Protein AF-A0A523PSY7-F1 (afdb_monomer_lite)

Secondary structure (DSSP, 8-state):
-GGGT-----HHHHHHHHHH--SS-S---SB-SSSSSBPHHHHHHHHHHHHHHHHTSTT----S--BTTTBEEEEEEEEEE---TTTTS--SPP--SEEEEEEEEEE-TTSSBP--B-TT-SEEEEE-HHHHTTGGGT-SHHHHHHHHHS--BEEEE-TT-TTHHHHHHHHHSTTTTTT-SEEEE---GGGGGSGGGGS----S--

Sequence (206 aa):
LLEADVEVIDLLPIFLAARYDDSGTTDRRLYHEYDDHWTPRAAVLAAGAIARRLREMPWFEAGPHRAGVDFEVRREQGVWDLHLEHKHLVRLPEPSGPVPVWFERVVNAQGERAHEKDITSPILLLGDSYSRYYAPESSDLVSLLYARTGWRLDGIVLSGNASKGVWEAVARRRDGLAGKRVVVWVLTAKAFANPDLRVAVPLFSD

Structure (mmCIF, N/CA/C/O backbone):
data_AF-A0A523PSY7-F1
#
_entry.id   AF-A0A523PSY7-F1
#
loop_
_atom_site.group_PDB
_atom_site.id
_atom_site.type_symbol
_atom_site.label_atom_id
_atom_site.label_alt_id
_atom_site.label_comp_id
_atom_site.label_asym_id
_atom_site.label_entity_id
_atom_site.label_seq_id
_atom_site.pdbx_PDB_ins_code
_atom_site.Cartn_x
_atom_site.Cartn_y
_atom_site.Cartn_z
_atom_site.occupancy
_atom_site.B_iso_or_equiv
_atom_site.auth_seq_id
_atom_site.auth_comp_id
_atom_site.auth_asym_id
_atom_site.auth_atom_id
_atom_site.pdbx_PDB_model_num
ATOM 1 N N . LEU A 1 1 ? -7.349 -19.356 -2.083 1.00 81.88 1 LEU A N 1
ATOM 2 C CA . LEU A 1 1 ? -7.679 -18.098 -1.372 1.00 81.88 1 LEU A CA 1
ATOM 3 C C . LEU A 1 1 ? -9.172 -17.829 -1.428 1.00 81.88 1 LEU A C 1
ATOM 5 O O . LEU A 1 1 ? -9.776 -17.857 -0.373 1.00 81.88 1 LEU A O 1
ATOM 9 N N . LEU A 1 2 ? -9.773 -17.692 -2.616 1.00 87.50 2 LEU A N 1
ATOM 10 C CA . LEU A 1 2 ? -11.227 -17.493 -2.743 1.00 87.50 2 LEU A CA 1
ATOM 11 C C . LEU A 1 2 ? -12.054 -18.606 -2.072 1.00 87.50 2 LEU A C 1
ATOM 13 O O . LEU A 1 2 ? -12.986 -18.316 -1.340 1.00 87.50 2 LEU A O 1
ATOM 17 N N . GLU A 1 3 ? -11.660 -19.874 -2.239 1.00 90.50 3 GLU A N 1
ATOM 18 C CA . GLU A 1 3 ? -12.293 -21.017 -1.546 1.00 90.50 3 GLU A CA 1
ATOM 19 C C . GLU A 1 3 ? -12.158 -20.969 -0.013 1.00 90.50 3 GLU A C 1
ATOM 21 O O . GLU A 1 3 ? -12.903 -21.638 0.691 1.00 90.50 3 GLU A O 1
ATOM 26 N N . ALA A 1 4 ? -11.206 -20.186 0.500 1.00 86.69 4 ALA A N 1
ATOM 27 C CA . ALA A 1 4 ? -10.977 -19.964 1.925 1.00 86.69 4 ALA A CA 1
ATOM 28 C C . ALA A 1 4 ? -11.586 -18.633 2.407 1.00 86.69 4 ALA A C 1
ATOM 30 O O . ALA A 1 4 ? -11.166 -18.121 3.440 1.00 86.69 4 ALA A O 1
ATOM 31 N N . ASP A 1 5 ? -12.511 -18.055 1.630 1.00 91.31 5 ASP A N 1
ATOM 32 C CA . ASP A 1 5 ? -13.176 -16.773 1.904 1.00 91.31 5 ASP A CA 1
ATOM 33 C C . ASP A 1 5 ? -12.204 -15.588 2.068 1.00 91.31 5 ASP A C 1
ATOM 35 O O . ASP A 1 5 ? -12.479 -14.585 2.722 1.00 91.31 5 ASP A O 1
ATOM 39 N N . VAL A 1 6 ? -11.023 -15.698 1.450 1.00 92.44 6 VAL A N 1
ATOM 40 C CA . VAL A 1 6 ? -10.068 -14.595 1.358 1.00 92.44 6 VAL A CA 1
ATOM 41 C C . VAL A 1 6 ? -10.334 -13.844 0.071 1.00 92.44 6 VAL A C 1
ATOM 43 O O . VAL A 1 6 ? -10.154 -14.377 -1.028 1.00 92.44 6 VAL A O 1
ATOM 46 N N . GLU A 1 7 ? -10.715 -12.584 0.217 1.00 95.38 7 GLU A N 1
ATOM 47 C CA . GLU A 1 7 ? -10.869 -11.681 -0.907 1.00 95.38 7 GLU A CA 1
ATOM 48 C C . GLU A 1 7 ? -9.519 -11.382 -1.579 1.00 95.38 7 GLU A C 1
ATOM 50 O O . GLU A 1 7 ? -8.506 -11.173 -0.909 1.00 95.38 7 GLU A O 1
ATOM 55 N N . VAL A 1 8 ? -9.499 -11.348 -2.915 1.00 95.88 8 VAL A N 1
ATOM 56 C CA . VAL A 1 8 ? -8.276 -11.144 -3.700 1.00 95.88 8 VAL A CA 1
ATOM 57 C C . VAL A 1 8 ? -8.442 -9.967 -4.654 1.00 95.88 8 VAL A C 1
ATOM 59 O O . VAL A 1 8 ? -9.310 -9.974 -5.524 1.00 95.88 8 VAL A O 1
ATOM 62 N N . ILE A 1 9 ? -7.544 -8.989 -4.535 1.00 97.25 9 ILE A N 1
ATOM 63 C CA . ILE A 1 9 ? -7.358 -7.938 -5.537 1.00 97.25 9 ILE A CA 1
ATOM 64 C C . ILE A 1 9 ? -6.295 -8.422 -6.524 1.00 97.25 9 ILE A C 1
ATOM 66 O O . ILE A 1 9 ? -5.103 -8.409 -6.216 1.00 97.25 9 ILE A O 1
ATOM 70 N N . ASP A 1 10 ? -6.722 -8.848 -7.712 1.00 95.75 10 ASP A N 1
ATOM 71 C CA . ASP A 1 10 ? -5.797 -9.220 -8.782 1.00 95.75 10 ASP A CA 1
ATOM 72 C C . ASP A 1 10 ? -5.257 -7.966 -9.490 1.00 95.75 10 ASP A C 1
ATOM 74 O O . ASP A 1 10 ? -5.979 -7.247 -10.188 1.00 95.75 10 ASP A O 1
ATOM 78 N N . LEU A 1 11 ? -3.965 -7.693 -9.294 1.00 96.81 11 LEU A N 1
ATOM 79 C CA . LEU A 1 11 ? -3.277 -6.558 -9.908 1.00 96.81 11 LEU A CA 1
ATOM 80 C C . LEU A 1 11 ? -2.870 -6.819 -11.364 1.00 96.81 11 LEU A C 1
ATOM 82 O O . LEU A 1 11 ? -2.617 -5.856 -12.089 1.00 96.81 11 LEU A O 1
ATOM 86 N N . LEU A 1 12 ? -2.828 -8.075 -11.824 1.00 95.00 12 LEU A N 1
ATOM 87 C CA . LEU A 1 12 ? -2.413 -8.410 -13.187 1.00 95.00 12 LEU A CA 1
ATOM 88 C C . LEU A 1 12 ? -3.258 -7.709 -14.267 1.00 95.00 12 LEU A C 1
ATOM 90 O O . LEU A 1 12 ? -2.663 -7.033 -15.110 1.00 95.00 12 LEU A O 1
ATOM 94 N N . PRO A 1 13 ? -4.604 -7.793 -14.278 1.00 95.81 13 PRO A N 1
ATOM 95 C CA . PRO A 1 13 ? -5.403 -7.118 -15.300 1.00 95.81 13 PRO A CA 1
ATOM 96 C C . PRO A 1 13 ? -5.245 -5.592 -15.252 1.00 95.81 13 PRO A C 1
ATOM 98 O O . PRO A 1 13 ? -5.203 -4.945 -16.297 1.00 95.81 13 PRO A O 1
ATOM 101 N N . ILE A 1 14 ? -5.087 -5.018 -14.055 1.00 95.69 14 ILE A N 1
ATOM 102 C CA . ILE A 1 14 ? -4.872 -3.576 -13.859 1.00 95.69 14 ILE A CA 1
ATOM 103 C C . ILE A 1 14 ? -3.531 -3.155 -14.470 1.00 95.69 14 ILE A C 1
ATOM 105 O O . ILE A 1 14 ? -3.454 -2.163 -15.194 1.00 95.69 14 ILE A O 1
ATOM 109 N N . PHE A 1 15 ? -2.475 -3.927 -14.218 1.00 94.81 15 PHE A N 1
ATOM 110 C CA . PHE A 1 15 ? -1.144 -3.654 -14.747 1.00 94.81 15 PHE A CA 1
ATOM 111 C C . PHE A 1 15 ? -1.072 -3.881 -16.259 1.00 94.81 15 PHE A C 1
ATOM 113 O O . PHE A 1 15 ? -0.449 -3.092 -16.965 1.00 94.81 15 PHE A O 1
ATOM 120 N N . LEU A 1 16 ? -1.746 -4.903 -16.792 1.00 93.38 16 LEU A N 1
ATOM 121 C CA . LEU A 1 16 ? -1.834 -5.108 -18.238 1.00 93.38 16 LEU A CA 1
ATOM 122 C C . LEU A 1 16 ? -2.532 -3.930 -18.920 1.00 93.38 16 LEU A C 1
ATOM 124 O O . LEU A 1 16 ? -1.976 -3.381 -19.867 1.00 93.38 16 LEU A O 1
ATOM 128 N N . ALA A 1 17 ? -3.681 -3.486 -18.406 1.00 92.81 17 ALA A N 1
ATOM 129 C CA . ALA A 1 17 ? -4.375 -2.316 -18.940 1.00 92.81 17 ALA A CA 1
ATOM 130 C C . ALA A 1 17 ? -3.477 -1.066 -18.914 1.00 92.81 17 ALA A C 1
ATOM 132 O O . ALA A 1 17 ? -3.309 -0.400 -19.932 1.00 92.81 17 ALA A O 1
ATOM 133 N N . ALA A 1 18 ? -2.809 -0.801 -17.787 1.00 91.50 18 ALA A N 1
ATOM 134 C CA . ALA A 1 18 ? -1.920 0.349 -17.647 1.00 91.50 18 ALA A CA 1
ATOM 135 C C . ALA A 1 18 ? -0.648 0.264 -18.513 1.00 91.50 18 ALA A C 1
ATOM 137 O O . ALA A 1 18 ? -0.051 1.292 -18.838 1.00 91.50 18 ALA A O 1
ATOM 138 N N . ARG A 1 19 ? -0.189 -0.931 -18.897 1.00 87.31 19 ARG A N 1
ATOM 139 C CA . ARG A 1 19 ? 0.962 -1.095 -19.801 1.00 87.31 19 ARG A CA 1
ATOM 140 C C . ARG A 1 19 ? 0.645 -0.609 -21.220 1.00 87.31 19 ARG A C 1
ATOM 142 O O . ARG A 1 19 ? 1.514 -0.027 -21.875 1.00 87.31 19 ARG A O 1
ATOM 149 N N . TYR A 1 20 ? -0.584 -0.840 -21.674 1.00 84.12 20 TYR A N 1
ATOM 150 C CA . TYR A 1 20 ? -1.057 -0.468 -23.011 1.00 84.12 20 TYR A CA 1
ATOM 151 C C . TYR A 1 20 ? -1.714 0.914 -23.072 1.00 84.12 20 TYR A C 1
ATOM 153 O O . TYR A 1 20 ? -2.090 1.354 -24.152 1.00 84.12 20 TYR A O 1
ATOM 161 N N . ASP A 1 21 ? -1.829 1.602 -21.938 1.00 80.00 21 ASP A N 1
ATOM 162 C CA . ASP A 1 21 ? -2.328 2.969 -21.895 1.00 80.00 21 ASP A CA 1
ATOM 163 C C . ASP A 1 21 ? -1.274 3.964 -22.416 1.00 80.00 21 ASP A C 1
ATOM 165 O O . ASP A 1 21 ? -0.225 4.179 -21.799 1.00 80.00 21 ASP A O 1
ATOM 169 N N . ASP A 1 22 ? -1.569 4.552 -23.576 1.00 65.50 22 ASP A N 1
ATOM 170 C CA . ASP A 1 22 ? -0.738 5.529 -24.284 1.00 65.50 22 ASP A CA 1
ATOM 171 C C . ASP A 1 22 ? -1.072 6.984 -23.899 1.00 65.50 22 ASP A C 1
ATOM 173 O O . ASP A 1 22 ? -0.545 7.912 -24.517 1.00 65.50 22 ASP A O 1
ATOM 177 N N . SER A 1 23 ? -1.928 7.229 -22.894 1.00 60.16 23 SER A N 1
ATOM 178 C CA . SER A 1 23 ? -2.451 8.566 -22.567 1.00 60.16 23 SER A CA 1
ATOM 179 C C . SER A 1 23 ? -1.437 9.511 -21.886 1.00 60.16 23 SER A C 1
ATOM 181 O O . SER A 1 23 ? -1.648 10.008 -20.779 1.00 60.16 23 SER A O 1
ATOM 183 N N . GLY A 1 24 ? -0.310 9.794 -22.541 1.00 56.34 24 GLY A N 1
ATOM 184 C CA . GLY A 1 24 ? 0.590 10.899 -22.187 1.00 56.34 24 GLY A CA 1
ATOM 185 C C . GLY A 1 24 ? 1.501 10.661 -20.980 1.00 56.34 24 GLY A C 1
ATOM 186 O O . GLY A 1 24 ? 2.116 11.606 -20.486 1.00 56.34 24 GLY A O 1
ATOM 187 N N . THR A 1 25 ? 1.628 9.420 -20.498 1.00 62.12 25 THR A N 1
ATOM 188 C CA . THR A 1 25 ? 2.587 9.095 -19.431 1.00 62.12 25 THR A CA 1
ATOM 189 C C . THR A 1 25 ? 3.964 8.821 -20.038 1.00 62.12 25 THR A C 1
ATOM 191 O O . THR A 1 25 ? 4.116 7.888 -20.824 1.00 62.12 25 THR A O 1
ATOM 194 N N . THR A 1 26 ? 4.980 9.606 -19.669 1.00 65.31 26 THR A N 1
ATOM 195 C CA . THR A 1 26 ? 6.356 9.422 -20.171 1.00 65.31 26 THR A CA 1
ATOM 196 C C . THR A 1 26 ? 7.026 8.157 -19.630 1.00 65.31 26 THR A C 1
ATOM 198 O O . THR A 1 26 ? 7.848 7.567 -20.326 1.00 65.31 26 THR A O 1
ATOM 201 N N . ASP A 1 27 ? 6.645 7.692 -18.433 1.00 73.31 27 ASP A N 1
ATOM 202 C CA . ASP A 1 27 ? 7.084 6.402 -17.890 1.00 73.31 27 ASP A CA 1
ATOM 203 C C . ASP A 1 27 ? 5.979 5.345 -17.996 1.00 73.31 27 ASP A C 1
ATOM 205 O O . ASP A 1 27 ? 5.010 5.335 -17.235 1.00 73.31 27 ASP A O 1
ATOM 209 N N . ARG A 1 28 ? 6.135 4.436 -18.960 1.00 82.00 28 ARG A N 1
ATOM 210 C CA . ARG A 1 28 ? 5.210 3.317 -19.187 1.00 82.00 28 ARG A CA 1
ATOM 211 C C . ARG A 1 28 ? 5.550 2.083 -18.355 1.00 82.00 28 ARG A C 1
ATOM 213 O O . ARG A 1 28 ? 4.756 1.141 -18.312 1.00 82.00 28 ARG A O 1
ATOM 220 N N . ARG A 1 29 ? 6.718 2.053 -17.711 1.00 88.56 29 ARG A N 1
ATOM 221 C CA . ARG A 1 29 ? 7.214 0.867 -17.012 1.00 88.56 29 ARG A CA 1
ATOM 222 C C . ARG A 1 29 ? 6.421 0.663 -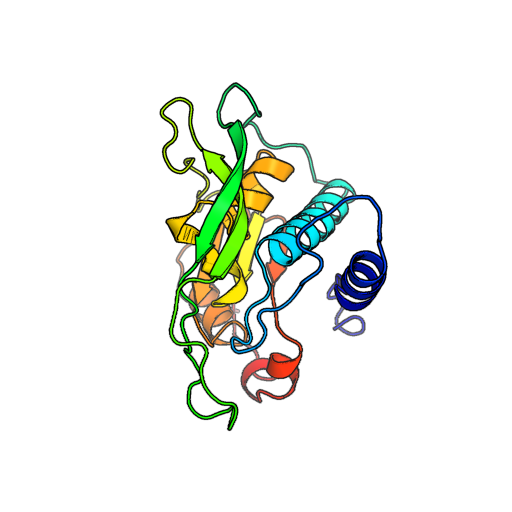15.727 1.00 88.56 29 ARG A C 1
ATOM 224 O O . ARG A 1 29 ? 6.146 1.605 -14.987 1.00 88.56 29 ARG A O 1
ATOM 231 N N . LEU A 1 30 ? 6.049 -0.585 -15.475 1.00 93.19 30 LEU A N 1
ATOM 232 C CA . LEU A 1 30 ? 5.401 -1.018 -14.231 1.00 93.19 30 LEU A CA 1
ATOM 233 C C . LEU A 1 30 ? 6.336 -1.855 -13.358 1.00 93.19 30 LEU A C 1
ATOM 235 O O . LEU A 1 30 ? 6.081 -2.024 -12.174 1.00 93.19 30 LEU A O 1
ATOM 239 N N . TYR A 1 31 ? 7.435 -2.323 -13.938 1.00 91.50 31 TYR A N 1
ATOM 240 C CA . TYR A 1 31 ? 8.531 -2.991 -13.257 1.00 91.50 31 TYR A CA 1
ATOM 241 C C . TYR A 1 31 ? 9.839 -2.410 -13.758 1.00 91.50 31 TYR A C 1
ATOM 243 O O . TYR A 1 31 ? 9.918 -1.935 -14.899 1.00 91.50 31 TYR A O 1
ATOM 251 N N . HIS A 1 32 ? 10.839 -2.436 -12.892 1.00 87.69 32 HIS A N 1
ATOM 252 C CA . HIS A 1 32 ? 12.201 -2.126 -13.281 1.00 87.69 32 HIS A CA 1
ATOM 253 C C . HIS A 1 32 ? 12.767 -3.244 -14.163 1.00 87.69 32 HIS A C 1
ATOM 255 O O . HIS A 1 32 ? 12.321 -4.386 -14.120 1.00 87.69 32 HIS A O 1
ATOM 261 N N . GLU A 1 33 ? 13.728 -2.909 -15.020 1.00 80.88 33 GLU A N 1
ATOM 262 C CA . GLU A 1 33 ? 14.271 -3.865 -15.998 1.00 80.88 33 GLU A CA 1
ATOM 263 C C . GLU A 1 33 ? 15.231 -4.884 -15.355 1.00 80.88 33 GLU A C 1
ATOM 265 O O . GLU A 1 33 ? 15.308 -6.025 -15.802 1.00 80.88 33 GLU A O 1
ATOM 270 N N . TYR A 1 34 ? 15.911 -4.496 -14.272 1.00 76.94 34 TYR A N 1
ATOM 271 C CA . TYR A 1 34 ? 16.948 -5.301 -13.604 1.00 76.94 34 TYR A CA 1
ATOM 272 C C . TYR A 1 34 ? 16.688 -5.494 -12.112 1.00 76.94 34 TYR A C 1
ATOM 274 O O . TYR A 1 34 ? 17.507 -6.064 -11.402 1.00 76.94 34 TYR A O 1
ATOM 282 N N . ASP A 1 35 ? 15.541 -5.032 -11.639 1.00 81.62 35 ASP A N 1
ATOM 283 C CA . ASP A 1 35 ? 15.104 -5.135 -10.258 1.00 81.62 35 ASP A CA 1
ATOM 284 C C . ASP A 1 35 ? 13.706 -5.761 -10.283 1.00 81.62 35 ASP A C 1
ATOM 286 O O . ASP A 1 35 ? 12.907 -5.463 -11.174 1.00 81.62 35 ASP A O 1
ATOM 290 N N . ASP A 1 36 ? 13.433 -6.700 -9.379 1.00 84.56 36 ASP A N 1
ATOM 291 C CA . ASP A 1 36 ? 12.156 -7.404 -9.380 1.00 84.56 36 ASP A CA 1
ATOM 292 C C . ASP A 1 36 ? 11.012 -6.557 -8.808 1.00 84.56 36 ASP A C 1
ATOM 294 O O . ASP A 1 36 ? 9.843 -6.862 -9.057 1.00 84.56 36 ASP A O 1
ATOM 298 N N . HIS A 1 37 ? 11.332 -5.456 -8.126 1.00 90.50 37 HIS A N 1
ATOM 299 C CA . HIS A 1 37 ? 10.358 -4.493 -7.654 1.00 90.50 37 HIS A CA 1
ATOM 300 C C . HIS A 1 37 ? 9.640 -3.792 -8.808 1.00 90.50 37 HIS A C 1
ATOM 302 O O . HIS A 1 37 ? 10.158 -3.521 -9.899 1.00 90.50 37 HIS A O 1
ATOM 308 N N . TRP A 1 38 ? 8.387 -3.462 -8.527 1.00 93.38 38 TRP A N 1
ATOM 309 C CA . TRP A 1 38 ? 7.585 -2.612 -9.387 1.00 93.38 38 TRP A CA 1
ATOM 310 C C . TRP A 1 38 ? 8.149 -1.184 -9.453 1.00 93.38 38 TRP A C 1
ATOM 312 O O . TRP A 1 38 ? 8.957 -0.815 -8.611 1.00 93.38 38 TRP A O 1
ATOM 322 N N . THR A 1 39 ? 7.723 -0.367 -10.419 1.00 94.12 39 THR A N 1
ATOM 323 C CA . THR A 1 39 ? 8.034 1.080 -10.448 1.00 94.12 39 THR A CA 1
ATOM 324 C C . THR A 1 39 ? 7.131 1.861 -9.478 1.00 94.12 39 THR A C 1
ATOM 326 O O . THR A 1 39 ? 6.091 1.332 -9.061 1.00 94.12 39 THR A O 1
ATOM 329 N N . PRO A 1 40 ? 7.403 3.149 -9.161 1.00 95.12 40 PRO A N 1
ATOM 330 C CA . PRO A 1 40 ? 6.478 3.928 -8.330 1.00 95.12 40 PRO A CA 1
ATOM 331 C C . PRO A 1 40 ? 5.092 4.064 -8.979 1.00 95.12 40 PRO A C 1
ATOM 333 O O . PRO A 1 40 ? 4.073 4.045 -8.294 1.00 95.12 40 PRO A O 1
ATOM 336 N N . ARG A 1 41 ? 5.027 4.098 -10.320 1.00 94.31 41 ARG A N 1
ATOM 337 C CA . ARG A 1 41 ? 3.765 4.077 -11.077 1.00 94.31 41 ARG A CA 1
ATOM 338 C C . ARG A 1 41 ? 2.919 2.846 -10.747 1.00 94.31 41 ARG A C 1
ATOM 340 O O . ARG A 1 41 ? 1.708 2.955 -10.576 1.00 94.31 41 ARG A O 1
ATOM 347 N N . ALA A 1 42 ? 3.532 1.672 -10.664 1.00 95.81 42 ALA A N 1
ATOM 348 C CA . ALA A 1 42 ? 2.817 0.451 -10.313 1.00 95.81 42 ALA A CA 1
ATOM 349 C C . ALA A 1 42 ? 2.401 0.420 -8.835 1.00 95.81 42 ALA A C 1
ATOM 351 O O . ALA A 1 42 ? 1.284 -0.009 -8.545 1.00 95.81 42 ALA A O 1
ATOM 352 N N . ALA A 1 43 ? 3.216 0.960 -7.922 1.00 97.25 43 ALA A N 1
ATOM 353 C CA . ALA A 1 43 ? 2.815 1.159 -6.526 1.00 97.25 43 ALA A CA 1
ATOM 354 C C . ALA A 1 43 ? 1.580 2.077 -6.412 1.00 97.25 43 ALA A C 1
ATOM 356 O O . ALA A 1 43 ? 0.636 1.770 -5.683 1.00 97.25 43 ALA A O 1
ATOM 357 N N . VAL A 1 44 ? 1.534 3.159 -7.199 1.00 97.25 44 VAL A N 1
ATOM 358 C CA . VAL A 1 44 ? 0.382 4.071 -7.316 1.00 97.25 44 VAL A CA 1
ATOM 359 C C . VAL A 1 44 ? -0.880 3.338 -7.773 1.00 97.25 44 VAL A C 1
ATOM 361 O O . VAL A 1 44 ? -1.935 3.494 -7.151 1.00 97.25 44 VAL A O 1
ATOM 364 N N . LEU A 1 45 ? -0.776 2.505 -8.813 1.00 97.25 45 LEU A N 1
ATOM 365 C CA . LEU A 1 45 ? -1.893 1.697 -9.317 1.00 97.25 45 LEU A CA 1
ATOM 366 C C . LEU A 1 45 ? -2.373 0.675 -8.279 1.00 97.25 45 LEU A C 1
ATOM 368 O O . LEU A 1 45 ? -3.578 0.548 -8.060 1.00 97.25 45 LEU A O 1
ATOM 372 N N . ALA A 1 46 ? -1.447 -0.013 -7.609 1.00 98.31 46 ALA A N 1
ATOM 373 C CA . ALA A 1 46 ? -1.760 -0.974 -6.556 1.00 98.31 46 ALA A CA 1
ATOM 374 C C . ALA A 1 46 ? -2.474 -0.302 -5.373 1.00 98.31 46 ALA A C 1
ATOM 376 O O . ALA A 1 46 ? -3.548 -0.747 -4.964 1.00 98.31 46 ALA A O 1
ATOM 377 N N . ALA A 1 47 ? -1.949 0.824 -4.879 1.00 98.50 47 ALA A N 1
ATOM 378 C CA . ALA A 1 47 ? -2.590 1.610 -3.827 1.00 98.50 47 ALA A CA 1
ATOM 379 C C . ALA A 1 47 ? -3.977 2.119 -4.252 1.00 98.50 47 ALA A C 1
ATOM 381 O O . ALA A 1 47 ? -4.907 2.128 -3.448 1.00 98.50 47 ALA A O 1
ATOM 382 N N . GLY A 1 48 ? -4.139 2.517 -5.518 1.00 98.50 48 GLY A N 1
ATOM 383 C CA . GLY A 1 48 ? -5.430 2.900 -6.091 1.00 98.50 48 GLY A CA 1
ATOM 384 C C . GLY A 1 48 ? -6.446 1.758 -6.077 1.00 98.50 48 GLY A C 1
ATOM 385 O O . GLY A 1 48 ? -7.588 1.955 -5.659 1.00 98.50 48 GLY A O 1
ATOM 386 N N . ALA A 1 49 ? -6.024 0.558 -6.479 1.00 98.69 49 ALA A N 1
ATOM 387 C CA . ALA A 1 49 ? -6.862 -0.637 -6.484 1.00 98.69 49 ALA A CA 1
ATOM 388 C C . ALA A 1 49 ? -7.314 -1.025 -5.070 1.00 98.69 49 ALA A C 1
ATOM 390 O O . ALA A 1 49 ? -8.509 -1.224 -4.844 1.00 98.69 49 ALA A O 1
ATOM 391 N N . ILE A 1 50 ? -6.375 -1.052 -4.119 1.00 98.62 50 ILE A N 1
ATOM 392 C CA . ILE A 1 50 ? -6.642 -1.346 -2.708 1.00 98.62 50 ILE A CA 1
ATOM 393 C C . ILE A 1 50 ? -7.593 -0.300 -2.115 1.00 98.62 50 ILE A C 1
ATOM 395 O O . ILE A 1 50 ? -8.624 -0.657 -1.552 1.00 98.62 50 ILE A O 1
ATOM 399 N N . ALA A 1 51 ? -7.302 0.993 -2.280 1.00 98.56 51 ALA A N 1
ATOM 400 C CA . ALA A 1 51 ? -8.131 2.059 -1.721 1.00 98.56 51 ALA A CA 1
ATOM 401 C C . ALA A 1 51 ? -9.550 2.075 -2.303 1.00 98.56 51 ALA A C 1
ATOM 403 O O . ALA A 1 51 ? -10.506 2.320 -1.572 1.00 98.56 51 ALA A O 1
ATOM 404 N N . ARG A 1 52 ? -9.707 1.796 -3.605 1.00 98.50 52 ARG A N 1
ATOM 405 C CA . ARG A 1 52 ? -11.032 1.636 -4.217 1.00 98.50 52 ARG A CA 1
ATOM 406 C C . ARG A 1 52 ? -11.802 0.511 -3.538 1.00 98.50 52 ARG A C 1
ATOM 408 O O . ARG A 1 52 ? -12.938 0.733 -3.138 1.00 98.50 52 ARG A O 1
ATOM 415 N N . ARG A 1 53 ? -11.173 -0.651 -3.352 1.00 98.12 53 ARG A N 1
ATOM 416 C CA . ARG A 1 53 ? -11.862 -1.786 -2.746 1.00 98.12 53 ARG A CA 1
ATOM 417 C C . ARG A 1 53 ? -12.229 -1.542 -1.285 1.00 98.12 53 ARG A C 1
ATOM 419 O O . ARG A 1 53 ? -13.328 -1.902 -0.875 1.00 98.12 53 ARG A O 1
ATOM 426 N N . LEU A 1 54 ? -11.346 -0.888 -0.528 1.00 98.19 54 LEU A N 1
ATOM 427 C CA . LEU A 1 54 ? -11.629 -0.464 0.843 1.00 98.19 54 LEU A CA 1
ATOM 428 C C . LEU A 1 54 ? -12.886 0.415 0.901 1.00 98.19 54 LEU A C 1
ATOM 430 O O . LEU A 1 54 ? -13.764 0.132 1.703 1.00 98.19 54 LEU A O 1
ATOM 434 N N . ARG A 1 55 ? -13.029 1.400 0.003 1.00 98.12 55 ARG A N 1
ATOM 435 C CA . ARG A 1 55 ? -14.217 2.278 -0.068 1.00 98.12 55 ARG A CA 1
ATOM 436 C C . ARG A 1 55 ? -15.526 1.559 -0.387 1.00 98.12 55 ARG A C 1
ATOM 438 O O . ARG A 1 55 ? -16.587 2.093 -0.100 1.00 98.12 55 ARG A O 1
ATOM 445 N N . GLU A 1 56 ? -15.461 0.381 -0.994 1.00 97.75 56 GLU A N 1
ATOM 446 C CA . GLU A 1 56 ? -16.636 -0.443 -1.293 1.00 97.75 56 GLU A CA 1
ATOM 447 C C . GLU A 1 56 ? -17.055 -1.310 -0.091 1.00 97.75 56 GLU A C 1
ATOM 449 O O . GLU A 1 56 ? -18.082 -1.986 -0.143 1.00 97.75 56 GLU A O 1
ATOM 454 N N . MET A 1 57 ? -16.267 -1.342 0.991 1.00 97.38 57 MET A N 1
ATOM 455 C CA . MET A 1 57 ? -16.606 -2.109 2.187 1.00 97.38 57 MET A CA 1
ATOM 456 C C . MET A 1 57 ? -17.656 -1.372 3.034 1.00 97.38 57 MET A C 1
ATOM 458 O O . MET A 1 57 ? -17.491 -0.181 3.287 1.00 97.38 57 MET A O 1
ATOM 462 N N . PRO A 1 58 ? -18.678 -2.063 3.580 1.00 97.50 58 PRO A N 1
ATOM 463 C CA . PRO A 1 58 ? -19.765 -1.415 4.327 1.00 97.50 58 PRO A CA 1
ATOM 464 C C . PRO A 1 58 ? -19.344 -0.630 5.575 1.00 97.50 58 PRO A C 1
ATOM 466 O O . PRO A 1 58 ? -20.092 0.217 6.047 1.00 97.50 58 PRO A O 1
ATOM 469 N N . TRP A 1 59 ? -18.186 -0.950 6.156 1.00 96.62 59 TRP A N 1
ATOM 470 C CA . TRP A 1 59 ? -17.669 -0.277 7.349 1.00 96.62 59 TRP A CA 1
ATOM 471 C C . TRP A 1 59 ? -16.797 0.936 7.017 1.00 96.62 59 TRP A C 1
ATOM 473 O O . TRP A 1 59 ? -16.451 1.689 7.929 1.00 96.62 59 TRP A O 1
ATOM 483 N N . PHE A 1 60 ? -16.349 1.064 5.765 1.00 98.19 60 PHE A N 1
ATOM 484 C CA . PHE A 1 60 ? -15.314 2.020 5.419 1.00 98.19 60 PHE A CA 1
ATOM 485 C C . PHE A 1 60 ? -15.892 3.423 5.322 1.00 98.19 60 PHE A C 1
ATOM 487 O O . PHE A 1 60 ? -16.747 3.711 4.493 1.00 98.19 60 PHE A O 1
ATOM 494 N N . GLU A 1 61 ? -15.305 4.310 6.109 1.00 97.31 61 GLU A N 1
ATOM 495 C CA . GLU A 1 61 ? -15.445 5.750 5.977 1.00 97.31 61 GLU A CA 1
ATOM 496 C C . GLU A 1 61 ? -14.061 6.341 5.729 1.00 97.31 61 GLU A C 1
ATOM 498 O O . GLU A 1 61 ? -13.051 5.792 6.189 1.00 97.31 61 GLU A O 1
ATOM 503 N N . ALA A 1 62 ? -13.995 7.463 5.010 1.00 96.94 62 ALA A N 1
ATOM 504 C CA . ALA A 1 62 ? -12.734 8.175 4.840 1.00 96.94 62 ALA A CA 1
ATOM 505 C C . ALA A 1 62 ? -12.155 8.548 6.214 1.00 96.94 62 ALA A C 1
ATOM 507 O O . ALA A 1 62 ? -12.872 9.008 7.105 1.00 96.94 62 ALA A O 1
ATOM 508 N N . GLY A 1 63 ? -10.854 8.334 6.388 1.00 97.12 63 GLY A N 1
ATOM 509 C CA . GLY A 1 63 ? -10.178 8.646 7.637 1.00 97.12 63 GLY A CA 1
ATOM 510 C C . GLY A 1 63 ? -10.097 10.153 7.891 1.00 97.12 63 GLY A C 1
ATOM 511 O O . GLY A 1 63 ? -10.413 10.966 7.017 1.00 97.12 63 GLY A O 1
ATOM 512 N N . PRO A 1 64 ? -9.674 10.554 9.098 1.00 97.25 64 PRO A N 1
ATOM 513 C CA . PRO A 1 64 ? -9.771 11.945 9.526 1.00 97.25 64 PRO A CA 1
ATOM 514 C C . PRO A 1 64 ? -8.801 12.890 8.801 1.00 97.25 64 PRO A C 1
ATOM 516 O O . PRO A 1 64 ? -9.027 14.097 8.831 1.00 97.25 64 PRO A O 1
ATOM 519 N N . HIS A 1 65 ? -7.756 12.367 8.150 1.00 98.00 65 HIS A N 1
ATOM 520 C CA . HIS A 1 65 ? -6.707 13.178 7.533 1.00 98.00 65 HIS A CA 1
ATOM 5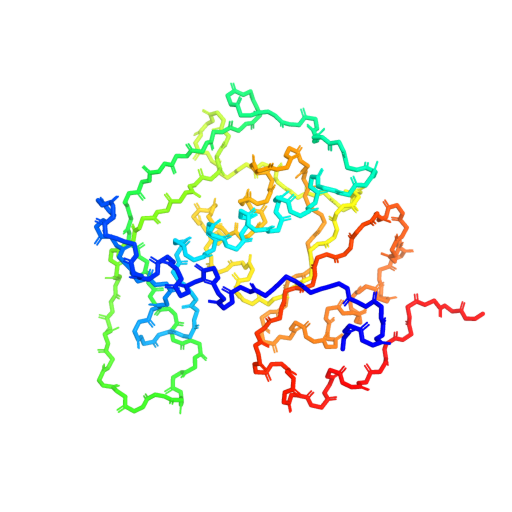21 C C . HIS A 1 65 ? -7.057 13.562 6.095 1.00 98.00 65 HIS A C 1
ATOM 523 O O . HIS A 1 65 ? -7.522 12.732 5.309 1.00 98.00 65 HIS A O 1
ATOM 529 N N . ARG A 1 66 ? -6.801 14.819 5.731 1.00 96.81 66 ARG A N 1
ATOM 530 C CA . ARG A 1 66 ? -7.227 15.412 4.460 1.00 96.81 66 ARG A CA 1
ATOM 531 C C . ARG A 1 66 ? -6.059 16.015 3.690 1.00 96.81 66 ARG A C 1
ATOM 533 O O . ARG A 1 66 ? -5.197 16.689 4.254 1.00 96.81 66 ARG A O 1
ATOM 540 N N . ALA A 1 67 ? -6.091 15.831 2.372 1.00 96.56 67 ALA A N 1
ATOM 541 C CA . ALA A 1 67 ? -5.173 16.504 1.463 1.00 96.56 67 ALA A CA 1
ATOM 542 C C . ALA A 1 67 ? -5.337 18.035 1.560 1.00 96.56 67 ALA A C 1
ATOM 544 O O . ALA A 1 67 ? -6.458 18.535 1.655 1.00 96.56 67 ALA A O 1
ATOM 545 N N . GLY A 1 68 ? -4.224 18.768 1.544 1.00 95.69 68 GLY A N 1
ATOM 546 C CA . GLY A 1 68 ? -4.165 20.221 1.739 1.00 95.69 68 GLY A CA 1
ATOM 547 C C . GLY A 1 68 ? -4.301 20.682 3.196 1.00 95.69 68 GLY A C 1
ATOM 548 O O . GLY A 1 68 ? -4.224 21.880 3.451 1.00 95.69 68 GLY A O 1
ATOM 549 N N . VAL A 1 69 ? -4.504 19.760 4.146 1.00 95.19 69 VAL A N 1
ATOM 550 C CA . VAL A 1 69 ? -4.575 20.057 5.587 1.00 95.19 69 VAL A CA 1
ATOM 551 C C . VAL A 1 69 ? -3.502 19.274 6.334 1.00 95.19 69 VAL A C 1
ATOM 553 O O . VAL A 1 69 ? -2.601 19.862 6.922 1.00 95.19 69 VAL A O 1
ATOM 556 N N . ASP A 1 70 ? -3.576 17.946 6.272 1.00 97.12 70 ASP A N 1
ATOM 557 C CA . ASP A 1 70 ? -2.673 17.044 6.991 1.00 97.12 70 ASP A CA 1
ATOM 558 C C . ASP A 1 70 ? -1.502 16.575 6.121 1.00 97.12 70 ASP A C 1
ATOM 560 O O . ASP A 1 70 ? -0.448 16.196 6.633 1.00 97.12 70 ASP A O 1
ATOM 564 N N . PHE A 1 71 ? -1.697 16.559 4.800 1.00 97.94 71 PHE A N 1
ATOM 565 C CA . PHE A 1 71 ? -0.688 16.151 3.829 1.00 97.94 71 PHE A CA 1
ATOM 566 C C . PHE A 1 71 ? -0.929 16.767 2.448 1.00 97.94 71 PHE A C 1
ATOM 568 O O . PHE A 1 71 ? -2.032 17.198 2.123 1.00 97.94 71 PHE A O 1
ATOM 575 N N . GLU A 1 72 ? 0.086 16.730 1.597 1.00 98.00 72 GLU A N 1
ATOM 576 C CA . GLU A 1 72 ? 0.023 17.006 0.166 1.00 98.00 72 GLU A CA 1
ATOM 577 C C . GLU A 1 72 ? 0.531 15.792 -0.613 1.00 98.00 72 GLU A C 1
ATOM 579 O O . GLU A 1 72 ? 1.406 15.062 -0.145 1.00 98.00 72 GLU A O 1
ATOM 584 N N . VAL A 1 73 ? 0.001 15.589 -1.821 1.00 97.94 73 VAL A N 1
ATOM 585 C CA . VAL A 1 73 ? 0.554 14.626 -2.779 1.00 97.94 73 VAL A CA 1
ATOM 586 C C . VAL A 1 73 ? 1.257 15.407 -3.876 1.00 97.94 73 VAL A C 1
ATOM 588 O O . VAL A 1 73 ? 0.614 16.162 -4.606 1.00 97.94 73 VAL A O 1
ATOM 591 N N . ARG A 1 74 ? 2.570 15.225 -4.003 1.00 96.62 74 ARG A N 1
ATOM 592 C CA . ARG A 1 74 ? 3.392 15.899 -5.012 1.00 96.62 74 ARG A CA 1
ATOM 593 C C . ARG A 1 74 ? 3.859 14.900 -6.054 1.00 96.62 74 ARG A C 1
ATOM 595 O O . ARG A 1 74 ? 4.446 13.873 -5.718 1.00 96.62 74 ARG A O 1
ATOM 602 N N . ARG A 1 75 ? 3.585 15.200 -7.324 1.00 94.69 75 ARG A N 1
ATOM 603 C CA . ARG A 1 75 ? 4.074 14.402 -8.448 1.00 94.69 75 ARG A CA 1
ATOM 604 C C . ARG A 1 75 ? 5.359 15.013 -8.976 1.00 94.69 75 ARG A C 1
ATOM 606 O O . ARG A 1 75 ? 5.329 16.079 -9.583 1.00 94.69 75 ARG A O 1
ATOM 613 N N . GLU A 1 76 ? 6.467 14.322 -8.763 1.00 93.12 76 GLU A N 1
ATOM 614 C CA . GLU A 1 76 ? 7.799 14.861 -9.028 1.00 93.12 76 GLU A CA 1
ATOM 615 C C . GLU A 1 76 ? 8.684 13.818 -9.702 1.00 93.12 76 GLU A C 1
ATOM 617 O O . GLU A 1 76 ? 8.588 12.619 -9.427 1.00 93.12 76 GLU A O 1
ATOM 622 N N . GLN A 1 77 ? 9.555 14.284 -10.593 1.00 92.81 77 GLN A N 1
ATOM 623 C CA . GLN A 1 77 ? 10.595 13.447 -11.165 1.00 92.81 77 GLN A CA 1
ATOM 624 C C . GLN A 1 77 ? 11.755 13.345 -10.173 1.00 92.81 77 GLN A C 1
ATOM 626 O O . GLN A 1 77 ? 12.176 14.342 -9.590 1.00 92.81 77 GLN A O 1
ATOM 631 N N . GLY A 1 78 ? 12.288 12.142 -10.008 1.00 91.19 78 GLY A N 1
ATOM 632 C CA . GLY A 1 78 ? 13.491 11.893 -9.229 1.00 91.19 78 GLY A CA 1
ATOM 633 C C . GLY A 1 78 ? 14.356 10.824 -9.877 1.00 91.19 78 GLY A C 1
ATOM 634 O O . GLY A 1 78 ? 14.070 10.342 -10.977 1.00 91.19 78 GLY A O 1
ATOM 635 N N . VAL A 1 79 ? 15.417 10.458 -9.172 1.00 91.25 79 VAL A N 1
ATOM 636 C CA . VAL A 1 79 ? 16.261 9.318 -9.515 1.00 91.25 79 VAL A CA 1
ATOM 637 C C . VAL A 1 79 ? 16.112 8.261 -8.436 1.00 91.25 79 VAL A C 1
ATOM 639 O O . VAL A 1 79 ? 15.956 8.592 -7.265 1.00 91.25 79 VAL A O 1
ATOM 642 N N . TRP A 1 80 ? 16.125 6.998 -8.837 1.00 90.50 80 TRP A N 1
ATOM 643 C CA . TRP A 1 80 ? 16.047 5.879 -7.915 1.00 90.50 80 TRP A CA 1
ATOM 644 C C . TRP A 1 80 ? 17.211 4.933 -8.145 1.00 90.50 80 TRP A C 1
ATOM 646 O O . TRP A 1 80 ? 17.405 4.451 -9.263 1.00 90.50 80 TRP A O 1
ATOM 656 N N . ASP A 1 81 ? 17.963 4.653 -7.088 1.00 86.19 81 ASP A N 1
ATOM 657 C CA . ASP A 1 81 ? 19.028 3.663 -7.131 1.00 86.19 81 ASP A CA 1
ATOM 658 C C . ASP A 1 81 ? 18.420 2.265 -7.077 1.00 86.19 81 ASP A C 1
ATOM 660 O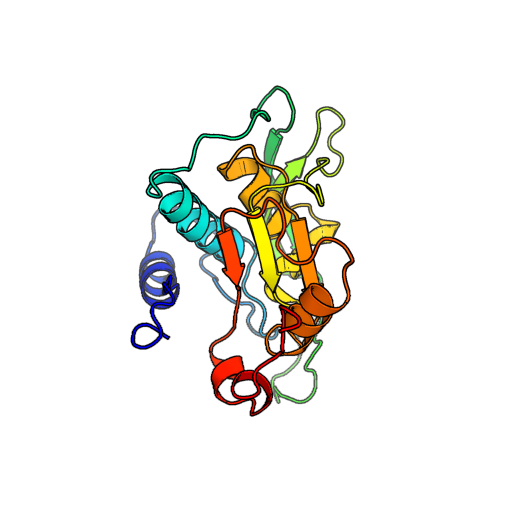 O . ASP A 1 81 ? 17.844 1.854 -6.065 1.00 86.19 81 ASP A O 1
ATOM 664 N N . LEU A 1 82 ? 18.548 1.531 -8.185 1.00 80.38 82 LEU A N 1
ATOM 665 C CA . LEU A 1 82 ? 18.113 0.143 -8.261 1.00 80.38 82 LEU A CA 1
ATOM 666 C C . LEU A 1 82 ? 18.922 -0.691 -7.267 1.00 80.38 82 LEU A C 1
ATOM 668 O O . LEU A 1 82 ? 20.113 -0.950 -7.454 1.00 80.38 82 LEU A O 1
ATOM 672 N N . HIS A 1 83 ? 18.264 -1.108 -6.190 1.00 65.75 83 HIS A N 1
ATOM 673 C CA . HIS A 1 83 ? 18.846 -2.023 -5.227 1.00 65.75 83 HIS A CA 1
ATOM 674 C C . HIS A 1 83 ? 18.653 -3.434 -5.759 1.00 65.75 83 HIS A C 1
ATOM 676 O O . HIS A 1 83 ? 17.610 -4.047 -5.562 1.00 65.75 83 HIS A O 1
ATOM 682 N N . LEU A 1 84 ? 19.685 -3.967 -6.412 1.00 60.09 84 LEU A N 1
ATOM 683 C CA . LEU A 1 84 ? 19.740 -5.377 -6.786 1.00 60.09 84 LEU A CA 1
ATOM 684 C C . LEU A 1 84 ? 19.796 -6.242 -5.509 1.00 60.09 84 LEU A C 1
ATOM 686 O O . LEU A 1 84 ? 20.844 -6.785 -5.169 1.00 60.09 84 LEU A O 1
ATOM 690 N N . GLU A 1 85 ? 18.692 -6.383 -4.769 1.00 54.41 85 GLU A N 1
ATOM 691 C CA . GLU A 1 85 ? 18.601 -7.296 -3.616 1.00 54.41 85 GLU A CA 1
ATOM 692 C C . GLU A 1 85 ? 18.752 -8.763 -4.073 1.00 54.41 85 GLU A C 1
ATOM 694 O O . GLU A 1 85 ? 19.114 -9.643 -3.292 1.00 54.41 85 GLU A O 1
ATOM 699 N N . HIS A 1 86 ? 18.590 -9.024 -5.377 1.00 53.75 86 HIS A N 1
ATOM 700 C CA . HIS A 1 86 ? 18.672 -10.346 -5.992 1.00 53.75 86 HIS A CA 1
ATOM 701 C C . HIS A 1 86 ? 19.705 -10.440 -7.132 1.00 53.75 86 HIS A C 1
ATOM 703 O O . HIS A 1 86 ? 19.411 -10.988 -8.197 1.00 53.75 86 HIS A O 1
ATOM 709 N N . LYS A 1 87 ? 20.951 -9.995 -6.887 1.00 49.50 87 LYS A N 1
ATOM 710 C CA . LYS A 1 87 ? 22.111 -10.094 -7.819 1.00 49.50 87 LYS A CA 1
ATOM 711 C C . LYS A 1 87 ? 22.364 -11.484 -8.423 1.00 49.50 87 LYS A C 1
ATOM 713 O O . LYS A 1 87 ? 23.135 -11.628 -9.364 1.00 49.50 87 LYS A O 1
ATOM 718 N N . HIS A 1 88 ? 21.753 -12.529 -7.874 1.00 48.50 88 HIS A N 1
ATOM 719 C CA . HIS A 1 88 ? 21.972 -13.913 -8.285 1.00 48.50 88 HIS A CA 1
ATOM 720 C C . HIS A 1 88 ? 20.954 -14.437 -9.308 1.00 48.50 88 HIS A C 1
ATOM 722 O O . HIS A 1 88 ? 21.167 -15.516 -9.857 1.00 48.50 88 HIS A O 1
ATOM 728 N N . LEU A 1 89 ? 19.856 -13.715 -9.568 1.00 49.44 89 LEU A N 1
ATOM 729 C CA . LEU A 1 89 ? 18.754 -14.222 -10.398 1.00 49.44 89 LEU A CA 1
ATOM 730 C C . LEU A 1 89 ? 18.810 -13.769 -11.862 1.00 49.44 89 LEU A C 1
ATOM 732 O O . LEU A 1 89 ? 18.118 -14.345 -12.699 1.00 49.44 89 LEU A O 1
ATOM 736 N N . VAL A 1 90 ? 19.642 -12.779 -12.193 1.00 51.00 90 VAL A N 1
ATOM 737 C CA . VAL A 1 90 ? 19.634 -12.142 -13.512 1.00 51.00 90 VAL A CA 1
ATOM 738 C C . VAL A 1 90 ? 21.059 -12.092 -14.074 1.00 51.00 90 VAL A C 1
ATOM 740 O O . VAL A 1 90 ? 21.887 -11.308 -13.631 1.00 51.00 90 VAL A O 1
ATOM 743 N N . ARG A 1 91 ? 21.359 -12.937 -15.073 1.00 51.66 91 ARG A N 1
ATOM 744 C CA . ARG A 1 91 ? 22.602 -12.885 -15.878 1.00 51.66 91 ARG A CA 1
ATOM 745 C C . ARG A 1 91 ? 22.524 -11.803 -16.970 1.00 51.66 91 ARG A C 1
ATOM 747 O O . ARG A 1 91 ? 22.881 -12.062 -18.117 1.00 51.66 91 ARG A O 1
ATOM 754 N N . LEU A 1 92 ? 21.988 -10.630 -16.653 1.00 55.25 92 LEU A N 1
ATOM 755 C CA . LEU A 1 92 ? 21.950 -9.500 -17.584 1.00 55.25 92 LEU A CA 1
ATOM 756 C C . LEU A 1 92 ? 23.074 -8.518 -17.224 1.00 55.25 92 LEU A C 1
ATOM 758 O O . LEU A 1 92 ? 23.446 -8.448 -16.051 1.00 55.25 92 LEU A O 1
ATOM 762 N N . PRO A 1 93 ? 23.652 -7.795 -18.201 1.00 57.69 93 PRO A N 1
ATOM 763 C CA . PRO A 1 93 ? 24.589 -6.719 -17.898 1.00 57.69 93 PRO A CA 1
ATOM 764 C C . PRO A 1 93 ? 23.895 -5.700 -16.986 1.00 57.69 93 PRO A C 1
ATOM 766 O O . PRO A 1 93 ? 22.821 -5.213 -17.322 1.00 57.69 93 PRO A O 1
ATOM 769 N N . GLU A 1 94 ? 24.471 -5.429 -15.813 1.00 57.59 94 GLU A N 1
ATOM 770 C CA . GLU A 1 94 ? 23.873 -4.513 -14.837 1.00 57.59 94 GLU A CA 1
ATOM 771 C C . GLU A 1 94 ? 23.738 -3.101 -15.429 1.00 57.59 94 GLU A C 1
ATOM 773 O O . GLU A 1 94 ? 24.734 -2.559 -15.918 1.00 57.59 94 GLU A O 1
ATOM 778 N N . PRO A 1 95 ? 22.591 -2.413 -15.311 1.00 58.50 95 PRO A N 1
ATOM 779 C CA . PRO A 1 95 ? 22.623 -0.973 -15.195 1.00 58.50 95 PRO A CA 1
ATOM 780 C C . PRO A 1 95 ? 23.086 -0.661 -13.779 1.00 58.50 95 PRO A C 1
ATOM 782 O O . PRO A 1 95 ? 22.331 -0.676 -12.808 1.00 58.50 95 PRO A O 1
ATOM 785 N N . SER A 1 96 ? 24.367 -0.375 -13.650 1.00 57.59 96 SER A N 1
ATOM 786 C CA . SER A 1 96 ? 24.877 0.243 -12.441 1.00 57.59 96 SER A CA 1
ATOM 787 C C . SER A 1 96 ? 24.505 1.728 -12.479 1.00 57.59 96 SER A C 1
ATOM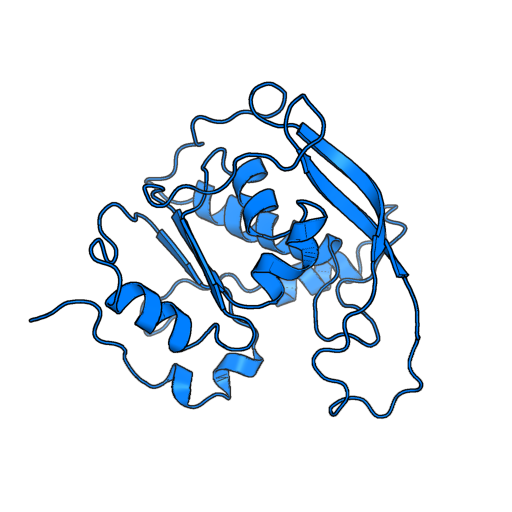 789 O O . SER A 1 96 ? 25.243 2.531 -13.054 1.00 57.59 96 SER A O 1
ATOM 791 N N . GLY A 1 97 ? 23.358 2.114 -11.920 1.00 68.44 97 GLY A N 1
ATOM 792 C CA . GLY A 1 97 ? 23.115 3.529 -11.662 1.00 68.44 97 GLY A CA 1
ATOM 793 C C . GLY A 1 97 ? 21.671 3.945 -11.391 1.00 68.44 97 GLY A C 1
ATOM 794 O O . GLY A 1 97 ? 20.738 3.168 -11.612 1.00 68.44 97 GLY A O 1
ATOM 795 N N . PRO A 1 98 ? 21.495 5.197 -10.941 1.00 83.50 98 PRO A N 1
ATOM 796 C CA . PRO A 1 98 ? 20.186 5.774 -10.696 1.00 83.50 98 PRO A CA 1
ATOM 797 C C . PRO A 1 98 ? 19.341 5.797 -11.975 1.00 83.50 98 PRO A C 1
ATOM 799 O O . PRO A 1 98 ? 19.802 6.242 -13.030 1.00 83.50 98 PRO A O 1
ATOM 802 N N . VAL A 1 99 ? 18.080 5.375 -11.884 1.00 86.19 99 VAL A N 1
ATOM 803 C CA . VAL A 1 99 ? 17.116 5.461 -12.990 1.00 86.19 99 VAL A CA 1
ATOM 804 C C . VAL A 1 99 ? 16.125 6.603 -12.768 1.00 86.19 99 VAL A C 1
ATOM 806 O O . VAL A 1 99 ? 15.648 6.782 -11.646 1.00 86.19 99 VAL A O 1
ATOM 809 N N . PRO A 1 100 ? 15.766 7.381 -13.807 1.00 89.56 100 PRO A N 1
ATOM 810 C CA . PRO A 1 100 ? 14.734 8.395 -13.673 1.00 89.56 100 PRO A CA 1
ATOM 811 C C . PRO A 1 100 ? 13.369 7.730 -13.479 1.00 89.56 100 PRO A C 1
ATOM 813 O O . PRO A 1 100 ? 12.989 6.830 -14.240 1.00 89.56 100 PRO A O 1
ATOM 816 N N . VAL A 1 101 ? 12.631 8.206 -12.481 1.00 91.62 101 VAL A N 1
ATOM 817 C CA . VAL A 1 101 ? 11.272 7.760 -12.154 1.00 91.62 101 VAL A CA 1
ATOM 818 C C . VAL A 1 101 ? 10.402 8.946 -11.744 1.00 91.62 101 VAL A C 1
ATOM 820 O O . VAL A 1 101 ? 10.900 10.008 -11.374 1.00 91.62 101 VAL A O 1
ATOM 823 N N . TRP A 1 102 ? 9.086 8.756 -11.802 1.00 93.06 102 TRP A N 1
ATOM 824 C CA . TRP A 1 102 ? 8.106 9.706 -11.280 1.00 93.06 102 TRP A CA 1
ATOM 825 C C . TRP A 1 102 ? 7.525 9.186 -9.974 1.00 93.06 102 TRP A C 1
ATOM 827 O O . TRP A 1 102 ? 6.935 8.108 -9.966 1.00 93.06 102 TRP A O 1
ATOM 837 N N . PHE A 1 103 ? 7.647 9.961 -8.903 1.00 95.56 103 PHE A N 1
ATOM 838 C CA . PHE A 1 103 ? 7.069 9.648 -7.601 1.00 95.56 103 PHE A CA 1
ATOM 839 C C . PHE A 1 103 ? 5.741 10.381 -7.401 1.00 95.56 103 PHE A C 1
ATOM 841 O O . PHE A 1 103 ? 5.597 11.528 -7.823 1.00 95.56 103 PHE A O 1
ATOM 848 N N . GLU A 1 104 ? 4.796 9.741 -6.711 1.00 96.88 104 GLU A N 1
ATOM 849 C CA . GLU A 1 104 ? 3.718 10.428 -5.987 1.00 96.88 104 GLU A CA 1
ATOM 850 C C . GLU A 1 104 ? 4.122 10.468 -4.511 1.00 96.88 104 GLU A C 1
ATOM 852 O O . GLU A 1 104 ? 3.969 9.476 -3.796 1.00 96.88 104 GLU A O 1
ATOM 857 N N . ARG A 1 105 ? 4.717 11.583 -4.083 1.00 97.69 105 ARG A N 1
ATOM 858 C CA . ARG A 1 105 ? 5.257 11.772 -2.733 1.00 97.69 105 ARG A CA 1
ATOM 859 C C . ARG A 1 105 ? 4.169 12.285 -1.806 1.00 97.69 105 ARG A C 1
ATOM 861 O O . ARG A 1 105 ? 3.524 13.280 -2.132 1.00 97.69 105 ARG A O 1
ATOM 868 N N . VAL A 1 106 ? 3.997 11.652 -0.653 1.00 98.19 106 VAL A N 1
ATOM 869 C CA . VAL A 1 106 ? 3.035 12.080 0.368 1.00 98.19 106 VAL A CA 1
ATOM 870 C C . VAL A 1 106 ? 3.767 12.787 1.500 1.00 98.19 106 VAL A C 1
ATOM 872 O O . VAL A 1 106 ? 4.479 12.164 2.287 1.00 98.19 106 VAL A O 1
ATOM 875 N N . VAL A 1 107 ? 3.606 14.105 1.564 1.00 98.19 107 VAL A N 1
ATOM 876 C CA . VAL A 1 107 ? 4.400 14.978 2.436 1.00 98.19 107 VAL A CA 1
ATOM 877 C C . VAL A 1 107 ? 3.524 15.845 3.337 1.00 98.19 107 VAL A C 1
ATOM 879 O O . VAL A 1 107 ? 2.361 16.077 3.029 1.00 98.19 107 VAL A O 1
ATOM 882 N N . ASN A 1 108 ? 4.058 16.314 4.462 1.00 96.31 108 ASN A N 1
ATOM 883 C CA . ASN A 1 108 ? 3.419 17.307 5.327 1.00 96.31 108 ASN A CA 1
ATOM 884 C C . ASN A 1 108 ? 3.585 18.734 4.755 1.00 96.31 108 ASN A C 1
ATOM 886 O O . ASN A 1 108 ? 4.207 18.940 3.710 1.00 96.31 108 ASN A O 1
ATOM 890 N N . ALA A 1 109 ? 3.062 19.741 5.462 1.00 92.44 109 ALA A N 1
ATOM 891 C CA . ALA A 1 109 ? 3.165 21.148 5.057 1.00 92.44 109 ALA A CA 1
ATOM 892 C C . ALA A 1 109 ? 4.619 21.662 4.956 1.00 92.44 109 ALA A C 1
ATOM 894 O O . ALA A 1 109 ? 4.888 22.629 4.248 1.00 92.44 109 ALA A O 1
ATOM 895 N N . GLN A 1 110 ? 5.562 21.013 5.643 1.00 93.62 110 GLN A N 1
ATOM 896 C CA . GLN A 1 110 ? 6.993 21.317 5.607 1.00 93.62 110 GLN A CA 1
ATOM 897 C C . GLN A 1 110 ? 7.713 20.617 4.439 1.00 93.62 110 GLN A C 1
ATOM 899 O O . GLN A 1 110 ? 8.895 20.864 4.213 1.00 93.62 110 GLN A O 1
ATOM 904 N N . GLY A 1 111 ? 7.016 19.774 3.669 1.00 93.31 111 GLY A N 1
ATOM 905 C CA . GLY A 1 111 ? 7.604 18.980 2.589 1.00 93.31 111 GLY A CA 1
ATOM 906 C C . GLY A 1 111 ? 8.335 17.720 3.064 1.00 93.31 111 GLY A C 1
ATOM 907 O O . GLY A 1 111 ? 9.016 17.082 2.266 1.00 93.31 111 GLY A O 1
ATOM 908 N N . GLU A 1 112 ? 8.196 17.347 4.334 1.00 94.44 112 GLU A N 1
ATOM 909 C CA . GLU A 1 112 ? 8.763 16.126 4.913 1.00 94.44 112 GLU A CA 1
ATOM 910 C C . GLU A 1 112 ? 7.768 14.966 4.800 1.00 94.44 112 GLU A C 1
ATOM 912 O O . GLU A 1 112 ? 6.580 15.185 4.571 1.00 94.44 112 GLU A O 1
ATOM 917 N N . ARG A 1 113 ? 8.213 13.722 5.013 1.00 94.00 113 ARG A N 1
ATOM 918 C CA . ARG A 1 113 ? 7.324 12.548 5.020 1.00 94.00 113 ARG A CA 1
ATOM 919 C C . ARG A 1 113 ? 6.143 12.745 5.972 1.00 94.00 113 ARG A C 1
ATOM 921 O O . ARG A 1 113 ? 6.330 13.077 7.144 1.00 94.00 113 ARG A O 1
ATOM 928 N N . ALA A 1 114 ? 4.929 12.502 5.483 1.00 93.56 114 ALA A N 1
ATOM 929 C CA . ALA A 1 114 ? 3.735 12.625 6.305 1.00 93.56 114 ALA A CA 1
ATOM 930 C C . ALA A 1 114 ? 3.715 11.596 7.453 1.00 93.56 114 ALA A C 1
ATOM 932 O O . ALA A 1 114 ? 4.223 10.477 7.342 1.00 93.56 114 ALA A O 1
ATOM 933 N N . HIS A 1 115 ? 3.084 11.957 8.574 1.00 91.94 115 HIS A N 1
ATOM 934 C CA . HIS A 1 115 ? 2.875 11.020 9.676 1.00 91.94 115 HIS A CA 1
ATOM 935 C C . HIS A 1 115 ? 1.721 10.064 9.341 1.00 91.94 115 HIS A C 1
ATOM 937 O O . HIS A 1 115 ? 0.551 10.334 9.600 1.00 91.94 115 HIS A O 1
ATOM 943 N N . GLU A 1 116 ? 2.083 8.952 8.719 1.00 93.19 116 GLU A N 1
ATOM 944 C CA . GLU A 1 116 ? 1.189 8.023 8.016 1.00 93.19 116 GLU A CA 1
ATOM 945 C C . GLU A 1 116 ? 0.998 6.673 8.726 1.00 93.19 116 GLU A C 1
ATOM 947 O O . GLU A 1 116 ? 0.230 5.833 8.257 1.00 93.19 116 GLU A O 1
ATOM 952 N N . LYS A 1 117 ? 1.683 6.448 9.855 1.00 95.06 117 LYS A N 1
ATOM 953 C CA . LYS A 1 117 ? 1.632 5.189 10.612 1.00 95.06 117 LYS A CA 1
ATOM 954 C C . LYS A 1 117 ? 0.913 5.357 11.941 1.00 95.06 117 LYS A C 1
ATOM 956 O O . LYS A 1 117 ? 1.126 6.338 12.645 1.00 95.06 117 LYS A O 1
ATOM 961 N N . ASP A 1 118 ? 0.080 4.384 12.286 1.00 96.81 118 ASP A N 1
ATOM 962 C CA . ASP A 1 118 ? -0.628 4.331 13.563 1.00 96.81 118 ASP A CA 1
ATOM 963 C C . ASP A 1 118 ? -1.006 2.884 13.889 1.00 96.81 118 ASP A C 1
ATOM 965 O O . ASP A 1 118 ? -1.820 2.279 13.192 1.00 96.81 118 ASP A O 1
ATOM 969 N N . ILE A 1 119 ? -0.437 2.331 14.965 1.00 95.75 119 ILE A N 1
ATOM 970 C CA . ILE A 1 119 ? -0.732 0.958 15.398 1.00 95.75 119 ILE A CA 1
ATOM 971 C C . ILE A 1 119 ? -2.203 0.776 15.783 1.00 95.75 119 ILE A C 1
ATOM 973 O O . ILE A 1 119 ? -2.702 -0.339 15.750 1.00 95.75 119 ILE A O 1
ATOM 977 N N . THR A 1 120 ? -2.931 1.844 16.112 1.00 96.31 120 THR A N 1
ATOM 978 C CA . THR A 1 120 ? -4.359 1.780 16.459 1.00 96.31 120 THR A CA 1
ATOM 979 C C . THR A 1 120 ? -5.279 1.847 15.240 1.00 96.31 120 THR A C 1
ATOM 981 O O . THR A 1 120 ? -6.490 1.689 15.383 1.00 96.31 120 THR A O 1
ATOM 984 N N . SER A 1 121 ? -4.721 2.016 14.034 1.00 97.75 121 SER A N 1
ATOM 985 C CA . SER A 1 121 ? -5.491 2.073 12.792 1.00 97.75 121 SER A CA 1
ATOM 986 C C . SER A 1 121 ? -6.393 0.846 12.614 1.00 97.75 121 SER A C 1
ATOM 988 O O . SER A 1 121 ? -5.963 -0.274 12.926 1.00 97.75 121 SER A O 1
ATOM 990 N N . PRO A 1 122 ? -7.611 1.014 12.057 1.00 98.00 122 PRO A N 1
ATOM 991 C CA . PRO A 1 122 ? -8.460 -0.109 11.674 1.00 98.00 122 PRO A CA 1
ATOM 992 C C . PRO A 1 122 ? -7.916 -0.885 10.462 1.00 98.00 122 PRO A C 1
ATOM 994 O O . PRO A 1 122 ? -8.422 -1.970 10.170 1.00 98.00 122 PRO A O 1
ATOM 997 N N . ILE A 1 123 ? -6.909 -0.353 9.760 1.00 98.44 123 ILE A N 1
ATOM 998 C CA . ILE A 1 123 ? -6.309 -0.949 8.565 1.00 98.44 123 ILE A CA 1
ATOM 999 C C . ILE A 1 123 ? -4.894 -1.424 8.903 1.00 98.44 123 ILE A C 1
ATOM 1001 O O . ILE A 1 123 ? -4.005 -0.613 9.171 1.00 98.44 123 ILE A O 1
ATOM 1005 N N . LEU A 1 124 ? -4.683 -2.741 8.849 1.00 98.44 124 LEU A N 1
ATOM 1006 C CA . LEU A 1 124 ? -3.362 -3.360 8.951 1.00 98.44 124 LEU A CA 1
ATOM 1007 C C . LEU A 1 124 ? -2.846 -3.720 7.555 1.00 98.44 124 LEU A C 1
ATOM 1009 O O . LEU A 1 124 ? -3.485 -4.492 6.849 1.00 98.44 124 LEU A O 1
ATOM 1013 N N . LEU A 1 125 ? -1.685 -3.201 7.165 1.00 98.31 125 LEU A N 1
ATOM 1014 C CA . LEU A 1 125 ? -0.948 -3.612 5.974 1.00 98.31 125 LEU A CA 1
ATOM 1015 C C . LEU A 1 125 ? 0.125 -4.638 6.358 1.00 98.31 125 LEU A C 1
ATOM 1017 O O . LEU A 1 125 ? 1.046 -4.328 7.116 1.00 98.31 125 LEU A O 1
ATOM 1021 N N . LEU A 1 126 ? 0.033 -5.835 5.787 1.00 97.69 126 LEU A N 1
ATOM 1022 C CA . LEU A 1 126 ? 1.076 -6.856 5.819 1.00 97.69 126 LEU A CA 1
ATOM 1023 C C . LEU A 1 126 ? 1.748 -6.922 4.447 1.00 97.69 126 LEU A C 1
ATOM 1025 O O . LEU A 1 126 ? 1.059 -6.998 3.431 1.00 97.69 126 LEU A O 1
ATOM 1029 N N . GLY A 1 127 ? 3.077 -6.923 4.389 1.00 95.50 127 GLY A N 1
ATOM 1030 C CA . GLY A 1 127 ? 3.779 -7.064 3.112 1.00 95.50 127 GLY A CA 1
ATOM 1031 C C . GLY A 1 127 ? 5.281 -7.274 3.238 1.00 95.50 127 GLY A C 1
ATOM 1032 O O . GLY A 1 127 ? 5.803 -7.568 4.314 1.00 95.50 127 GLY A O 1
ATOM 1033 N N . ASP A 1 128 ? 5.977 -7.107 2.120 1.00 92.50 128 ASP A N 1
ATOM 1034 C CA . ASP A 1 128 ? 7.425 -7.265 1.978 1.00 92.50 128 ASP A CA 1
ATOM 1035 C C . ASP A 1 128 ? 8.074 -5.984 1.433 1.00 92.50 128 ASP A C 1
ATOM 1037 O O . ASP A 1 128 ? 7.527 -4.882 1.521 1.00 92.50 128 ASP A O 1
ATOM 1041 N N . SER A 1 129 ? 9.275 -6.115 0.876 1.00 91.88 129 SER A N 1
ATOM 1042 C CA . SER A 1 129 ? 10.019 -5.017 0.278 1.00 91.88 129 SER A CA 1
ATOM 1043 C C . SER A 1 129 ? 9.189 -4.216 -0.732 1.00 91.88 129 SER A C 1
ATOM 1045 O O . SER A 1 129 ? 9.298 -2.994 -0.705 1.00 91.88 129 SER A O 1
ATOM 1047 N N . TYR A 1 130 ? 8.262 -4.816 -1.492 1.00 93.25 130 TYR A N 1
ATOM 1048 C CA . TYR A 1 130 ? 7.398 -4.094 -2.442 1.00 93.25 130 TYR A CA 1
ATOM 1049 C C . TYR A 1 130 ? 6.540 -3.030 -1.750 1.00 93.25 130 TYR A C 1
ATOM 1051 O O . TYR A 1 130 ? 6.358 -1.932 -2.279 1.00 93.25 130 TYR A O 1
ATOM 1059 N N . SER A 1 131 ? 6.069 -3.313 -0.533 1.00 95.19 131 SER A N 1
ATOM 1060 C CA . SER A 1 131 ? 5.221 -2.396 0.233 1.00 95.19 131 SER A CA 1
ATOM 1061 C C . SER A 1 131 ? 5.964 -1.185 0.788 1.00 95.19 131 SER A C 1
ATOM 1063 O O . SER A 1 131 ? 5.311 -0.193 1.095 1.00 95.19 131 SER A O 1
ATOM 1065 N N . ARG A 1 132 ? 7.298 -1.245 0.918 1.00 92.69 132 ARG A N 1
ATOM 1066 C CA . ARG A 1 132 ? 8.128 -0.174 1.505 1.00 92.69 132 ARG A CA 1
ATOM 1067 C C . ARG A 1 132 ? 9.266 0.315 0.609 1.00 92.69 132 ARG A C 1
ATOM 1069 O O . ARG A 1 132 ? 10.064 1.127 1.065 1.00 92.69 132 ARG A O 1
ATOM 1076 N N . TYR A 1 133 ? 9.375 -0.190 -0.619 1.00 92.69 133 TYR A N 1
ATOM 1077 C CA . TYR A 1 133 ? 10.545 0.017 -1.476 1.00 92.69 133 TYR A CA 1
ATOM 1078 C C . TYR A 1 133 ? 10.856 1.511 -1.659 1.00 92.69 133 TYR A C 1
ATOM 1080 O O . TYR A 1 133 ? 11.988 1.933 -1.471 1.00 92.69 133 TYR A O 1
ATOM 1088 N N . TYR A 1 134 ? 9.822 2.335 -1.854 1.00 95.00 134 TYR A N 1
ATOM 1089 C CA . TYR A 1 134 ? 9.933 3.790 -2.025 1.00 95.00 134 TYR A CA 1
ATOM 1090 C C . TYR A 1 134 ? 9.709 4.606 -0.746 1.00 95.00 134 TYR A C 1
ATOM 1092 O O . TYR A 1 134 ? 9.326 5.776 -0.804 1.00 95.00 134 TYR A O 1
ATOM 1100 N N . ALA A 1 135 ? 9.935 4.004 0.421 1.00 94.62 135 ALA A N 1
ATOM 1101 C CA . ALA A 1 135 ? 9.735 4.662 1.707 1.00 94.62 135 ALA A CA 1
ATOM 1102 C C . ALA A 1 135 ? 10.600 5.917 1.925 1.00 94.62 135 ALA A C 1
ATOM 1104 O O . ALA A 1 135 ? 10.074 6.876 2.495 1.00 94.62 135 ALA A O 1
ATOM 1105 N N . PRO A 1 136 ? 11.871 5.975 1.476 1.00 94.00 136 PRO A N 1
ATOM 1106 C CA . PRO A 1 136 ? 12.660 7.208 1.533 1.00 94.00 136 PRO A CA 1
ATOM 1107 C C . PRO A 1 136 ? 12.016 8.375 0.773 1.00 94.00 136 PRO A C 1
ATOM 1109 O O . PRO A 1 136 ? 12.175 9.525 1.163 1.00 94.00 136 PRO A O 1
ATOM 1112 N N . GLU A 1 137 ? 11.233 8.076 -0.265 1.00 96.00 137 GLU A N 1
ATOM 1113 C CA . GLU A 1 137 ? 10.606 9.075 -1.132 1.00 96.00 137 GLU A CA 1
ATOM 1114 C C . GLU A 1 137 ? 9.152 9.370 -0.745 1.00 96.00 137 GLU A C 1
ATOM 1116 O O . GLU A 1 137 ? 8.487 10.167 -1.404 1.00 96.00 137 GLU A O 1
ATOM 1121 N N . SER A 1 138 ? 8.645 8.744 0.326 1.00 96.69 138 SER A N 1
ATOM 1122 C CA . SER A 1 138 ? 7.233 8.812 0.743 1.00 96.69 138 SER A CA 1
ATOM 1123 C C . SER A 1 138 ? 6.265 8.441 -0.389 1.00 96.69 138 SER A C 1
ATOM 1125 O O . SER A 1 138 ? 5.203 9.042 -0.544 1.00 96.69 138 SER A O 1
ATOM 1127 N N . SER A 1 139 ? 6.669 7.478 -1.223 1.00 96.94 139 SER A N 1
ATOM 1128 C CA . SER A 1 139 ? 5.907 6.984 -2.379 1.00 96.94 139 SER A CA 1
ATOM 1129 C C . SER A 1 139 ? 5.687 5.467 -2.304 1.00 96.94 139 SER A C 1
ATOM 1131 O O . SER A 1 139 ? 5.439 4.797 -3.306 1.00 96.94 139 SER A O 1
ATOM 1133 N N . ASP A 1 140 ? 5.825 4.896 -1.107 1.00 96.25 140 ASP A N 1
ATOM 1134 C CA . ASP A 1 140 ? 5.547 3.490 -0.842 1.00 96.25 140 ASP A CA 1
ATOM 1135 C C . ASP A 1 140 ? 4.059 3.232 -0.572 1.00 96.25 140 ASP A C 1
ATOM 1137 O O . ASP A 1 140 ? 3.259 4.163 -0.451 1.00 96.25 140 ASP A O 1
ATOM 1141 N N . LEU A 1 141 ? 3.659 1.958 -0.477 1.00 97.31 141 LEU A N 1
ATOM 1142 C CA . LEU A 1 141 ? 2.244 1.616 -0.312 1.00 97.31 141 LEU A CA 1
ATOM 1143 C C . LEU A 1 141 ? 1.642 2.194 0.969 1.00 97.31 141 LEU A C 1
ATOM 1145 O O . LEU A 1 141 ? 0.462 2.534 0.957 1.00 97.31 141 LEU A O 1
ATOM 1149 N N . VAL A 1 142 ? 2.419 2.336 2.049 1.00 96.75 142 VAL A N 1
ATOM 1150 C CA . VAL A 1 142 ? 1.921 2.933 3.296 1.00 96.75 142 VAL A CA 1
ATOM 1151 C C . VAL A 1 142 ? 1.540 4.395 3.061 1.00 96.75 142 VAL A C 1
ATOM 1153 O O . VAL A 1 142 ? 0.396 4.774 3.312 1.00 96.75 142 VAL A O 1
ATOM 1156 N N . SER A 1 143 ? 2.462 5.191 2.514 1.00 97.81 143 SER A N 1
ATOM 1157 C CA . SER A 1 143 ? 2.228 6.599 2.178 1.00 97.81 143 SER A CA 1
ATOM 1158 C C . SER A 1 143 ? 1.053 6.766 1.215 1.00 97.81 143 SER A C 1
ATOM 1160 O O . SER A 1 143 ? 0.131 7.546 1.461 1.00 97.81 143 SER A O 1
ATOM 1162 N N . LEU A 1 144 ? 1.037 5.989 0.130 1.00 98.56 144 LEU A N 1
ATOM 1163 C CA . LEU A 1 144 ? 0.009 6.091 -0.904 1.00 98.56 144 LEU A CA 1
ATOM 1164 C C . LEU A 1 144 ? -1.379 5.689 -0.385 1.00 98.56 144 LEU A C 1
ATOM 1166 O O . LEU A 1 144 ? -2.373 6.327 -0.738 1.00 98.56 144 LEU A O 1
ATOM 1170 N N . LEU A 1 145 ? -1.480 4.661 0.463 1.00 98.44 145 LEU A N 1
ATOM 1171 C CA . LEU A 1 145 ? -2.752 4.286 1.085 1.00 98.44 145 LEU A CA 1
ATOM 1172 C C . LEU A 1 145 ? -3.218 5.332 2.092 1.00 98.44 145 LEU A C 1
ATOM 1174 O O . LEU A 1 145 ? -4.417 5.611 2.133 1.00 98.44 145 LEU A O 1
ATOM 1178 N N . TYR A 1 146 ? -2.306 5.959 2.836 1.00 98.50 146 TYR A N 1
ATOM 1179 C CA . TYR A 1 146 ? -2.651 7.059 3.732 1.00 98.50 146 TYR A CA 1
ATOM 1180 C C . TYR A 1 146 ? -3.289 8.205 2.945 1.00 98.50 146 TYR A C 1
ATOM 1182 O O . TYR A 1 146 ? -4.423 8.596 3.230 1.00 98.50 146 TYR A O 1
ATOM 1190 N N . ALA A 1 147 ? -2.639 8.636 1.861 1.00 98.44 147 ALA A N 1
ATOM 1191 C CA . ALA A 1 147 ? -3.162 9.699 1.010 1.00 98.44 147 ALA A CA 1
ATOM 1192 C C . ALA A 1 147 ? -4.524 9.365 0.377 1.00 98.44 147 ALA A C 1
ATOM 1194 O O . ALA A 1 147 ? -5.363 10.243 0.179 1.00 98.44 147 ALA A O 1
ATOM 1195 N N . ARG A 1 148 ? -4.762 8.093 0.039 1.00 98.38 148 ARG A N 1
ATOM 1196 C CA . ARG A 1 148 ? -5.997 7.664 -0.635 1.00 98.38 148 ARG A CA 1
ATOM 1197 C C . ARG A 1 148 ? -7.145 7.369 0.319 1.00 98.38 148 ARG A C 1
ATOM 1199 O O . ARG A 1 148 ? -8.299 7.435 -0.103 1.00 98.38 148 ARG A O 1
ATOM 1206 N N . THR A 1 149 ? -6.861 7.006 1.561 1.00 98.31 149 THR A N 1
ATOM 1207 C CA . THR A 1 149 ? -7.892 6.576 2.516 1.00 98.31 149 THR A CA 1
ATOM 1208 C C . THR A 1 149 ? -8.162 7.605 3.606 1.00 98.31 149 THR A C 1
ATOM 1210 O O . THR A 1 149 ? -9.218 7.529 4.224 1.00 98.31 149 THR A O 1
ATOM 1213 N N . GLY A 1 150 ? -7.243 8.545 3.858 1.00 98.19 150 GLY A N 1
ATOM 1214 C CA . GLY A 1 150 ? -7.292 9.467 5.002 1.00 98.19 150 GLY A CA 1
ATOM 1215 C C . GLY A 1 150 ? -6.990 8.793 6.348 1.00 98.19 150 GLY A C 1
ATOM 1216 O O . GLY A 1 150 ? -6.950 9.448 7.396 1.00 98.19 150 GLY A O 1
ATOM 1217 N N . TRP A 1 151 ? -6.782 7.475 6.345 1.00 98.25 151 TRP A N 1
ATOM 1218 C CA . TRP A 1 151 ? -6.397 6.688 7.507 1.00 98.25 151 TRP A CA 1
ATOM 1219 C C . TRP A 1 151 ? -4.892 6.532 7.530 1.00 98.25 151 TRP A C 1
ATOM 1221 O O . TRP A 1 151 ? -4.302 6.157 6.525 1.00 98.25 151 TRP A O 1
ATOM 1231 N N . ARG A 1 152 ? -4.271 6.751 8.690 1.00 98.00 152 ARG A N 1
ATOM 1232 C CA . ARG A 1 152 ? -2.938 6.195 8.953 1.00 98.00 152 ARG A CA 1
ATOM 1233 C C . ARG A 1 152 ? -3.021 4.671 8.950 1.00 98.00 152 ARG A C 1
ATOM 1235 O O . ARG A 1 152 ? -4.095 4.121 9.183 1.00 98.00 152 ARG A O 1
ATOM 1242 N N . LEU A 1 153 ? -1.912 3.989 8.704 1.00 97.50 153 LEU A N 1
ATOM 1243 C CA . LEU A 1 153 ? -1.872 2.532 8.593 1.00 97.50 153 LEU A CA 1
ATOM 1244 C C . LEU A 1 153 ? -1.105 1.928 9.768 1.00 97.50 153 LEU A C 1
ATOM 1246 O O . LEU A 1 153 ? -0.040 2.422 10.143 1.00 97.50 153 LEU A O 1
ATOM 1250 N N . ASP A 1 154 ? -1.590 0.807 10.291 1.00 97.50 154 ASP A N 1
ATOM 1251 C CA . ASP A 1 154 ? -0.724 -0.127 11.010 1.00 97.50 154 ASP A CA 1
ATOM 1252 C C . ASP A 1 154 ? 0.025 -0.943 9.948 1.00 97.50 154 ASP A C 1
ATOM 1254 O O . ASP A 1 154 ? -0.593 -1.456 9.019 1.00 97.50 154 ASP A O 1
ATOM 1258 N N . GLY A 1 155 ? 1.351 -1.021 10.017 1.00 95.50 155 GLY A N 1
ATOM 1259 C CA . GLY A 1 155 ? 2.164 -1.626 8.963 1.00 95.50 155 GLY A CA 1
ATOM 1260 C C . GLY A 1 155 ? 3.175 -2.619 9.515 1.00 95.50 155 GLY A C 1
ATOM 1261 O O . GLY A 1 155 ? 4.097 -2.224 10.229 1.00 95.50 155 GLY A O 1
ATOM 1262 N N . ILE A 1 156 ? 3.064 -3.885 9.111 1.00 96.00 156 ILE A N 1
ATOM 1263 C CA . ILE A 1 156 ? 4.101 -4.905 9.300 1.00 96.00 156 ILE A CA 1
ATOM 1264 C C . ILE A 1 156 ? 4.660 -5.255 7.926 1.00 96.00 156 ILE A C 1
ATOM 1266 O O . ILE A 1 156 ? 4.020 -5.936 7.126 1.00 96.00 156 ILE A O 1
ATOM 1270 N N . VAL A 1 157 ? 5.883 -4.804 7.664 1.00 93.56 157 VAL A N 1
ATOM 1271 C CA . VAL A 1 157 ? 6.546 -5.016 6.379 1.00 93.56 157 VAL A CA 1
ATOM 1272 C C . VAL A 1 157 ? 7.901 -5.677 6.597 1.00 93.56 157 VAL A C 1
ATOM 1274 O O . VAL A 1 157 ? 8.794 -5.069 7.188 1.00 93.56 157 VAL A O 1
ATOM 1277 N N . LEU A 1 158 ? 8.052 -6.916 6.124 1.00 90.88 158 LEU A N 1
ATOM 1278 C CA . LEU A 1 158 ? 9.253 -7.735 6.312 1.00 90.88 158 LEU A CA 1
ATOM 1279 C C . LEU A 1 158 ? 9.842 -8.128 4.949 1.00 90.88 158 LEU A C 1
ATOM 1281 O O . LEU A 1 158 ? 9.256 -8.938 4.232 1.00 90.88 158 LEU A O 1
ATOM 1285 N N . SER A 1 159 ? 11.001 -7.563 4.583 1.00 83.38 159 SER A N 1
ATOM 1286 C CA . SER A 1 159 ? 11.675 -7.871 3.306 1.00 83.38 159 SER A CA 1
ATOM 1287 C C . SER A 1 159 ? 11.868 -9.379 3.124 1.00 83.38 159 SER A C 1
ATOM 1289 O O . SER A 1 159 ? 12.343 -10.061 4.031 1.00 83.38 159 SER A O 1
ATOM 1291 N N . GLY A 1 160 ? 11.472 -9.892 1.955 1.00 79.25 160 GLY A N 1
ATOM 1292 C CA . GLY A 1 160 ? 11.556 -11.314 1.610 1.00 79.25 160 GLY A CA 1
ATOM 1293 C C . GLY A 1 160 ? 10.641 -12.249 2.412 1.00 79.25 160 GLY A C 1
ATOM 1294 O O . GLY A 1 160 ? 10.713 -13.459 2.215 1.00 79.25 160 GLY A O 1
ATOM 1295 N N . ASN A 1 161 ? 9.787 -11.735 3.308 1.00 83.00 161 ASN A N 1
ATOM 1296 C CA . ASN A 1 161 ? 8.986 -12.561 4.214 1.00 83.00 161 ASN A CA 1
ATOM 1297 C C . ASN A 1 161 ? 7.565 -12.015 4.434 1.00 83.00 161 ASN A C 1
ATOM 1299 O O . ASN A 1 161 ? 7.103 -11.875 5.567 1.00 83.00 161 ASN A O 1
ATOM 1303 N N . ALA A 1 162 ? 6.852 -11.735 3.338 1.00 85.81 162 ALA A N 1
ATOM 1304 C CA . ALA A 1 162 ? 5.427 -11.400 3.382 1.00 85.81 162 ALA A CA 1
ATOM 1305 C C . ALA A 1 162 ? 4.514 -12.608 3.642 1.00 85.81 162 ALA A C 1
ATOM 1307 O O . ALA A 1 162 ? 3.319 -12.409 3.795 1.00 85.81 162 ALA A O 1
ATOM 1308 N N . SER A 1 163 ? 5.013 -13.848 3.671 1.00 89.00 163 SER A N 1
ATOM 1309 C CA . SER A 1 163 ? 4.180 -15.036 3.900 1.00 89.00 163 SER A CA 1
ATOM 1310 C C . SER A 1 163 ? 3.956 -15.276 5.398 1.00 89.00 163 SER A C 1
ATOM 1312 O O . SER A 1 163 ? 3.100 -14.649 6.011 1.00 89.00 163 SER A O 1
ATOM 1314 N N . LYS A 1 164 ? 4.724 -16.174 6.012 1.00 91.38 164 LYS A N 1
ATOM 1315 C CA . LYS A 1 164 ? 4.542 -16.596 7.404 1.00 91.38 164 LYS A CA 1
ATOM 1316 C C . LYS A 1 164 ? 5.035 -15.549 8.403 1.00 91.38 164 LYS A C 1
ATOM 1318 O O . LYS A 1 164 ? 4.388 -15.321 9.421 1.00 91.38 164 LYS A O 1
ATOM 1323 N N . GLY A 1 165 ? 6.155 -14.883 8.118 1.00 93.00 165 GLY A N 1
ATOM 1324 C CA . GLY A 1 165 ? 6.817 -13.991 9.074 1.00 93.00 165 GLY A CA 1
ATOM 1325 C C . GLY A 1 165 ? 5.967 -12.796 9.503 1.00 93.00 165 GLY A C 1
ATOM 1326 O O . GLY A 1 165 ? 5.987 -12.427 10.679 1.00 93.00 165 GLY A O 1
ATOM 1327 N N . VAL A 1 166 ? 5.189 -12.211 8.584 1.00 94.94 166 VAL A N 1
ATOM 1328 C CA . VAL A 1 166 ? 4.265 -11.114 8.921 1.00 94.94 166 VAL A CA 1
ATOM 1329 C C . VAL A 1 166 ? 3.171 -11.581 9.878 1.00 94.94 166 VAL A C 1
ATOM 1331 O O . VAL A 1 166 ? 2.892 -10.891 10.854 1.00 94.94 166 VAL A O 1
ATOM 1334 N N . TRP A 1 167 ? 2.619 -12.780 9.681 1.00 95.25 167 TRP A N 1
ATOM 1335 C CA . TRP A 1 167 ? 1.614 -13.351 10.578 1.00 95.25 167 TRP A CA 1
ATOM 1336 C C . TRP A 1 167 ? 2.200 -13.751 11.931 1.00 95.25 167 TRP A C 1
ATOM 1338 O O . TRP A 1 167 ? 1.578 -13.506 12.958 1.00 95.25 167 TRP A O 1
ATOM 1348 N N . GLU A 1 168 ? 3.427 -14.274 11.979 1.00 94.81 168 GLU A N 1
ATOM 1349 C CA . GLU A 1 168 ? 4.116 -14.496 13.256 1.00 94.81 168 GLU A CA 1
ATOM 1350 C C . GLU A 1 168 ? 4.373 -13.177 14.001 1.00 94.81 168 GLU A C 1
ATOM 1352 O O . GLU A 1 168 ? 4.336 -13.133 15.230 1.00 94.81 168 GLU A O 1
ATOM 1357 N N . ALA A 1 169 ? 4.617 -12.078 13.279 1.00 95.31 169 ALA A N 1
ATOM 1358 C CA . ALA A 1 169 ? 4.710 -10.758 13.891 1.00 95.31 169 ALA A CA 1
ATOM 1359 C C . ALA A 1 169 ? 3.354 -10.285 14.443 1.00 95.31 169 ALA A C 1
ATOM 1361 O O . ALA A 1 169 ? 3.339 -9.681 15.516 1.00 95.31 169 ALA A O 1
ATOM 1362 N N . VAL A 1 170 ? 2.232 -10.611 13.782 1.00 96.31 170 VAL A N 1
ATOM 1363 C CA . VAL A 1 170 ? 0.878 -10.410 14.337 1.00 96.31 170 VAL A CA 1
ATOM 1364 C C . VAL A 1 170 ? 0.648 -11.279 15.581 1.00 96.31 170 VAL A C 1
ATOM 1366 O O . VAL A 1 170 ? 0.082 -10.802 16.556 1.00 96.31 170 VAL A O 1
ATOM 1369 N N . ALA A 1 171 ? 1.112 -12.527 15.609 1.00 94.38 171 ALA A N 1
ATOM 1370 C CA . ALA A 1 171 ? 0.939 -13.395 16.779 1.00 94.38 171 ALA A CA 1
ATOM 1371 C C . ALA A 1 171 ? 1.743 -12.918 18.006 1.00 94.38 171 ALA A C 1
ATOM 1373 O O . ALA A 1 171 ? 1.340 -13.129 19.146 1.00 94.38 171 ALA A O 1
ATOM 1374 N N . ARG A 1 172 ? 2.897 -12.269 17.791 1.00 93.75 172 ARG A N 1
ATOM 1375 C CA . ARG A 1 172 ? 3.782 -11.797 18.875 1.00 93.75 172 ARG A CA 1
ATOM 1376 C C . ARG A 1 172 ? 3.370 -10.462 19.498 1.00 93.75 172 ARG A C 1
ATOM 1378 O O . ARG A 1 172 ? 3.874 -10.120 20.570 1.00 93.75 172 ARG A O 1
ATOM 1385 N N . ARG A 1 173 ? 2.529 -9.668 18.834 1.00 92.56 173 ARG A N 1
ATOM 1386 C CA . ARG A 1 173 ? 2.082 -8.365 19.359 1.00 92.56 173 ARG A CA 1
ATOM 1387 C C . ARG A 1 173 ? 0.992 -8.561 20.414 1.00 92.56 173 ARG A C 1
ATOM 1389 O O . ARG A 1 173 ? 0.148 -9.441 20.300 1.00 92.56 173 ARG A O 1
ATOM 1396 N N . ARG A 1 174 ? 1.008 -7.713 21.447 1.00 88.69 174 ARG A N 1
ATOM 1397 C CA . ARG A 1 174 ? 0.070 -7.813 22.581 1.00 88.69 174 ARG A CA 1
ATOM 1398 C C . ARG A 1 174 ? -1.382 -7.566 22.182 1.00 88.69 174 ARG A C 1
ATOM 1400 O O . ARG A 1 174 ? -2.279 -8.111 22.806 1.00 88.69 174 ARG A O 1
ATOM 1407 N N . ASP A 1 175 ? -1.597 -6.715 21.188 1.00 90.81 175 ASP A N 1
ATOM 1408 C CA . ASP A 1 175 ? -2.908 -6.344 20.669 1.00 90.81 175 ASP A CA 1
ATOM 1409 C C . ASP A 1 175 ? -3.404 -7.287 19.564 1.00 90.81 175 ASP A C 1
ATOM 1411 O O . ASP A 1 175 ? -4.589 -7.261 19.248 1.00 90.81 175 ASP A O 1
ATOM 1415 N N . GLY A 1 176 ? -2.546 -8.139 18.987 1.00 91.81 176 GLY A N 1
ATOM 1416 C CA . GLY A 1 176 ? -2.928 -9.041 17.897 1.00 91.81 176 GLY A CA 1
ATOM 1417 C C . GLY A 1 176 ? -3.642 -8.301 16.756 1.00 91.81 176 GLY A C 1
ATOM 1418 O O . GLY A 1 176 ? -3.082 -7.415 16.105 1.00 91.81 176 GLY A O 1
ATOM 1419 N N . LEU A 1 177 ? -4.908 -8.659 16.529 1.00 95.44 177 LEU A N 1
ATOM 1420 C CA . LEU A 1 177 ? -5.801 -8.005 15.563 1.00 95.44 177 LEU A CA 1
ATOM 1421 C C . LEU A 1 177 ? -6.877 -7.122 16.221 1.00 95.44 177 LEU A C 1
ATOM 1423 O O . LEU A 1 177 ? -7.825 -6.704 15.554 1.00 95.44 177 LEU A O 1
ATOM 1427 N N . ALA A 1 178 ? -6.763 -6.820 17.516 1.00 94.19 178 ALA A N 1
ATOM 1428 C CA . ALA A 1 178 ? -7.737 -5.998 18.222 1.00 94.19 178 ALA A CA 1
ATOM 1429 C C . ALA A 1 178 ? -7.897 -4.623 17.547 1.00 94.19 178 ALA A C 1
ATOM 1431 O O . ALA A 1 178 ? -6.929 -3.933 17.220 1.00 94.19 178 ALA A O 1
ATOM 1432 N N . GLY A 1 179 ? -9.152 -4.237 17.303 1.00 95.31 179 GLY A N 1
ATOM 1433 C CA . GLY A 1 179 ? -9.506 -2.979 16.638 1.00 95.31 179 GLY A CA 1
ATOM 1434 C C . GLY A 1 179 ? -9.309 -2.961 15.116 1.00 95.31 179 GLY A C 1
ATOM 1435 O O . GLY A 1 179 ? -9.763 -2.014 14.473 1.00 95.31 179 GLY A O 1
ATOM 1436 N N . LYS A 1 180 ? -8.698 -3.992 14.512 1.00 97.50 180 LYS A N 1
ATOM 1437 C CA . LYS A 1 180 ? -8.565 -4.090 13.052 1.00 97.50 180 LYS A CA 1
ATOM 1438 C C . LYS A 1 180 ? -9.907 -4.444 12.421 1.00 97.50 180 LYS A C 1
ATOM 1440 O O . LYS A 1 180 ? -10.604 -5.350 12.866 1.00 97.50 180 LYS A O 1
ATOM 1445 N N . ARG A 1 181 ? -10.264 -3.714 11.367 1.00 97.88 181 ARG A N 1
ATOM 1446 C CA . ARG A 1 181 ? -11.428 -3.986 10.510 1.00 97.88 181 ARG A CA 1
ATOM 1447 C C . ARG A 1 181 ? -11.030 -4.737 9.248 1.00 97.88 181 ARG A C 1
ATOM 1449 O O . ARG A 1 181 ? -11.840 -5.480 8.708 1.00 97.88 181 ARG A O 1
ATOM 1456 N N . VAL A 1 182 ? -9.794 -4.544 8.790 1.00 98.12 182 VAL A N 1
ATOM 1457 C CA . VAL A 1 182 ? -9.268 -5.171 7.579 1.00 98.12 182 VAL A CA 1
ATOM 1458 C C . VAL A 1 182 ? -7.765 -5.406 7.702 1.00 98.12 182 VAL A C 1
ATOM 1460 O O . VAL A 1 182 ? -7.030 -4.586 8.260 1.00 98.12 182 VAL A O 1
ATOM 1463 N N . VAL A 1 183 ? -7.316 -6.526 7.138 1.00 98.06 183 VAL A N 1
ATOM 1464 C CA . VAL A 1 183 ? -5.903 -6.811 6.893 1.00 98.06 183 VAL A CA 1
ATOM 1465 C C . VAL A 1 183 ? -5.680 -6.804 5.385 1.00 98.06 183 VAL A C 1
ATOM 1467 O O . VAL A 1 183 ? -6.225 -7.637 4.668 1.00 98.06 183 VAL A O 1
ATOM 1470 N N . VAL A 1 184 ? -4.889 -5.855 4.895 1.00 98.25 184 VAL A N 1
ATOM 1471 C CA . VAL A 1 184 ? -4.416 -5.818 3.511 1.00 98.25 184 VAL A CA 1
ATOM 1472 C C . VAL A 1 184 ? -3.124 -6.617 3.451 1.00 98.25 184 VAL A C 1
ATOM 1474 O O . VAL A 1 184 ? -2.098 -6.182 3.969 1.00 98.25 184 VAL A O 1
ATOM 1477 N N . TRP A 1 185 ? -3.172 -7.791 2.83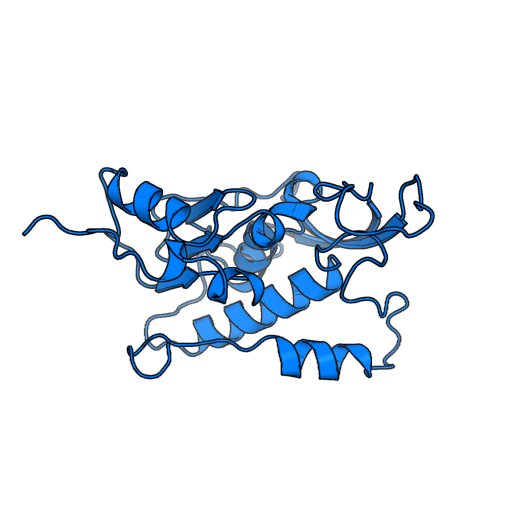0 1.00 97.00 185 TRP A N 1
ATOM 1478 C CA . TRP A 1 185 ? -2.028 -8.689 2.727 1.00 97.00 185 TRP A CA 1
ATOM 1479 C C . TRP A 1 185 ? -1.439 -8.664 1.317 1.00 97.00 185 TRP A C 1
ATOM 1481 O O . TRP A 1 185 ? -2.016 -9.204 0.374 1.00 97.00 185 TRP A O 1
ATOM 1491 N N . VAL A 1 186 ? -0.296 -7.997 1.167 1.00 96.06 186 VAL A N 1
ATOM 1492 C CA . VAL A 1 186 ? 0.397 -7.832 -0.113 1.00 96.06 186 VAL A CA 1
ATOM 1493 C C . VAL A 1 186 ? 1.365 -8.989 -0.312 1.00 96.06 186 VAL A C 1
ATOM 1495 O O . VAL A 1 186 ? 2.298 -9.176 0.467 1.00 96.06 186 VAL A O 1
ATOM 1498 N N . LEU A 1 187 ? 1.139 -9.752 -1.379 1.00 92.19 187 LEU A N 1
ATOM 1499 C CA . LEU A 1 187 ? 1.948 -10.900 -1.766 1.00 92.19 187 LEU A CA 1
ATOM 1500 C C . LEU A 1 187 ? 2.332 -10.797 -3.238 1.00 92.19 187 LEU A C 1
ATOM 1502 O O . LEU A 1 187 ? 1.512 -10.447 -4.087 1.00 92.19 187 LEU A O 1
ATOM 1506 N N . THR A 1 188 ? 3.558 -11.199 -3.558 1.00 89.56 188 THR A N 1
ATOM 1507 C CA . THR A 1 188 ? 3.928 -11.511 -4.941 1.00 89.56 188 THR A CA 1
ATOM 1508 C C . THR A 1 188 ? 3.474 -12.925 -5.299 1.00 89.56 188 THR A C 1
ATOM 1510 O O . THR A 1 188 ? 3.400 -13.806 -4.441 1.00 89.56 188 THR A O 1
ATOM 1513 N N . ALA A 1 189 ? 3.234 -13.197 -6.586 1.00 87.19 189 ALA A N 1
ATOM 1514 C CA . ALA A 1 189 ? 2.863 -14.543 -7.037 1.00 87.19 189 ALA A CA 1
ATOM 1515 C C . ALA A 1 189 ? 3.910 -15.614 -6.653 1.00 87.19 189 ALA A C 1
ATOM 1517 O O . ALA A 1 189 ? 3.562 -16.771 -6.419 1.00 87.19 189 ALA A O 1
ATOM 1518 N N . LYS A 1 190 ? 5.187 -15.221 -6.512 1.00 83.31 190 LYS A N 1
ATOM 1519 C CA . LYS A 1 190 ? 6.278 -16.096 -6.052 1.00 83.31 190 LYS A CA 1
ATOM 1520 C C . LYS A 1 190 ? 6.020 -16.655 -4.644 1.00 83.31 190 LYS A C 1
ATOM 1522 O O . LYS A 1 190 ? 6.455 -17.765 -4.351 1.00 83.31 190 LYS A O 1
ATOM 1527 N N . ALA A 1 191 ? 5.278 -15.941 -3.793 1.00 84.25 191 ALA A N 1
ATOM 1528 C CA . ALA A 1 191 ? 4.957 -16.392 -2.440 1.00 84.25 191 ALA A CA 1
ATOM 1529 C C . ALA A 1 191 ? 4.134 -17.692 -2.421 1.00 84.25 191 ALA A C 1
ATOM 1531 O O . ALA A 1 191 ? 4.281 -18.480 -1.492 1.00 84.25 191 ALA A O 1
ATOM 1532 N N . PHE A 1 192 ? 3.333 -17.975 -3.457 1.00 84.31 192 PHE A N 1
ATOM 1533 C CA . PHE A 1 192 ? 2.561 -19.225 -3.552 1.00 84.31 192 PHE A CA 1
ATOM 1534 C C . PHE A 1 192 ? 3.425 -20.470 -3.773 1.00 84.31 192 PHE A C 1
ATOM 1536 O O . PHE A 1 192 ? 2.982 -21.586 -3.489 1.00 84.31 192 PHE A O 1
ATOM 1543 N N . ALA A 1 193 ? 4.657 -20.290 -4.254 1.00 83.94 193 ALA A N 1
ATOM 1544 C CA . ALA A 1 193 ? 5.638 -21.364 -4.350 1.00 83.94 193 ALA A CA 1
ATOM 1545 C C . ALA A 1 193 ? 6.383 -21.602 -3.024 1.00 83.94 193 ALA A C 1
ATOM 1547 O O . ALA A 1 193 ? 7.010 -22.648 -2.868 1.00 83.94 193 ALA A O 1
ATOM 1548 N N . ASN A 1 194 ? 6.316 -20.666 -2.067 1.00 81.19 194 ASN A N 1
ATOM 1549 C CA . ASN A 1 194 ? 6.967 -20.810 -0.770 1.00 81.19 194 ASN A CA 1
ATOM 1550 C C . ASN A 1 194 ? 6.133 -21.743 0.142 1.00 81.19 194 ASN A C 1
ATOM 1552 O O . ASN A 1 194 ? 4.971 -21.429 0.422 1.00 81.19 194 ASN A O 1
ATOM 1556 N N . PRO A 1 195 ? 6.702 -22.859 0.645 1.00 84.06 195 PRO A N 1
ATOM 1557 C CA . PRO A 1 195 ? 6.025 -23.750 1.588 1.00 84.06 195 PRO A CA 1
ATOM 1558 C C . PRO A 1 195 ? 5.493 -23.040 2.836 1.00 84.06 195 PRO A C 1
ATOM 1560 O O . PRO A 1 195 ? 4.450 -23.437 3.352 1.00 84.06 195 PRO A O 1
ATOM 1563 N N . ASP A 1 196 ? 6.152 -21.967 3.278 1.00 85.38 196 ASP A N 1
ATOM 1564 C CA . ASP A 1 196 ? 5.760 -21.191 4.456 1.00 85.38 196 ASP A CA 1
ATOM 1565 C C . ASP A 1 196 ? 4.355 -20.594 4.335 1.00 85.38 196 ASP A C 1
ATOM 1567 O O . ASP A 1 196 ? 3.671 -20.444 5.343 1.00 85.38 196 ASP A O 1
ATOM 1571 N N . LEU A 1 197 ? 3.880 -20.303 3.116 1.00 84.75 197 LEU A N 1
ATOM 1572 C CA . LEU A 1 197 ? 2.515 -19.809 2.902 1.00 84.75 197 LEU A CA 1
ATOM 1573 C C . LEU A 1 197 ? 1.451 -20.845 3.309 1.00 84.75 197 LEU A C 1
ATOM 1575 O O . LEU A 1 197 ? 0.309 -20.488 3.584 1.00 84.75 197 LEU A O 1
ATOM 1579 N N . ARG A 1 198 ? 1.813 -22.134 3.336 1.00 82.25 198 ARG A N 1
ATOM 1580 C CA . ARG A 1 198 ? 0.915 -23.246 3.687 1.00 82.25 198 ARG A CA 1
ATOM 1581 C C . ARG A 1 198 ? 0.951 -23.588 5.175 1.00 82.25 198 ARG A C 1
ATOM 1583 O O . ARG A 1 198 ? 0.217 -24.474 5.605 1.00 82.25 198 ARG A O 1
ATOM 1590 N N . VAL A 1 199 ? 1.808 -22.927 5.951 1.00 86.81 199 VAL A N 1
ATOM 1591 C CA . VAL A 1 199 ? 1.942 -23.170 7.387 1.00 86.81 199 VAL A CA 1
ATOM 1592 C C . VAL A 1 199 ? 1.041 -22.198 8.135 1.00 86.81 199 VAL A C 1
ATOM 1594 O O . VAL A 1 199 ? 1.260 -20.989 8.110 1.00 86.81 199 VAL A O 1
ATOM 1597 N N . ALA A 1 200 ? 0.029 -22.732 8.819 1.00 87.50 200 ALA A N 1
ATOM 1598 C CA . ALA A 1 200 ? -0.846 -21.929 9.662 1.00 87.50 200 ALA A CA 1
ATOM 1599 C C . ALA A 1 200 ? -0.058 -21.300 10.822 1.00 87.50 200 ALA A C 1
ATOM 1601 O O . ALA A 1 200 ? 0.758 -21.962 11.469 1.00 87.50 200 ALA A O 1
ATOM 1602 N N . VAL A 1 201 ? -0.328 -20.025 11.098 1.00 90.31 201 VAL A N 1
ATOM 1603 C CA . VAL A 1 201 ? 0.176 -19.324 12.282 1.00 90.31 201 VAL A CA 1
ATOM 1604 C C . VAL A 1 201 ? -0.987 -19.174 13.263 1.00 90.31 201 VAL A C 1
ATOM 1606 O O . VAL A 1 201 ? -1.989 -18.557 12.898 1.00 90.31 201 VAL A O 1
ATOM 1609 N N . PRO A 1 202 ? -0.896 -19.718 14.488 1.00 88.81 202 PRO A N 1
ATOM 1610 C CA . PRO A 1 202 ? -1.932 -19.521 15.493 1.00 88.81 202 PRO A CA 1
ATOM 1611 C C . PRO A 1 202 ? -1.932 -18.052 15.935 1.00 88.81 202 PRO A C 1
ATOM 1613 O O . PRO A 1 202 ? -0.959 -17.569 16.513 1.00 88.81 202 PRO A O 1
ATOM 1616 N N . LEU A 1 203 ? -3.006 -17.327 15.610 1.00 86.38 203 LEU A N 1
ATOM 1617 C CA . LEU A 1 203 ? -3.175 -15.910 15.969 1.00 86.38 203 LEU A CA 1
ATOM 1618 C C . LEU A 1 203 ? -3.941 -15.713 17.277 1.00 86.38 203 LEU A C 1
ATOM 1620 O O . LEU A 1 203 ? -3.804 -14.678 17.923 1.00 86.38 203 LEU A O 1
ATOM 1624 N N . PHE A 1 204 ? -4.748 -16.699 17.647 1.00 79.00 204 PHE A N 1
ATOM 1625 C CA . PHE A 1 204 ? -5.565 -16.698 18.846 1.00 79.00 204 PHE A CA 1
ATOM 1626 C C . PHE A 1 204 ? -5.162 -17.921 19.663 1.00 79.00 204 PHE A C 1
ATOM 1628 O O . PHE A 1 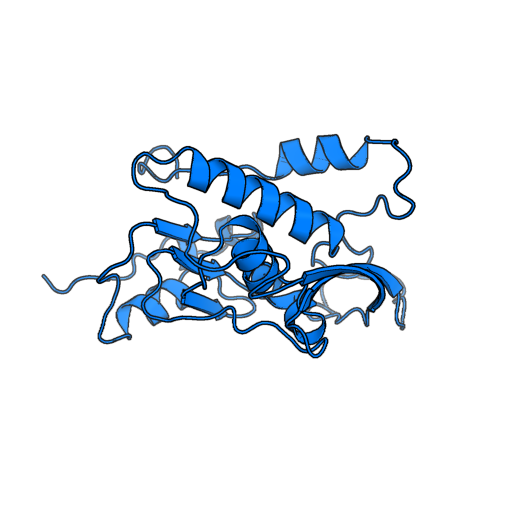204 ? -5.011 -19.007 19.103 1.00 79.00 204 PHE A O 1
ATOM 1635 N N . SER A 1 205 ? -4.921 -17.732 20.957 1.00 66.62 205 SER A N 1
ATOM 1636 C CA . SER A 1 205 ? -4.859 -18.859 21.884 1.00 66.62 205 SER A CA 1
ATOM 1637 C C . SER A 1 205 ? -6.280 -19.390 22.062 1.00 66.62 205 SER A C 1
ATOM 1639 O O . SER A 1 205 ? -7.186 -18.578 22.264 1.00 66.62 205 SER A O 1
ATOM 1641 N N . ASP A 1 206 ? -6.453 -20.709 21.962 1.00 57.22 206 ASP A N 1
ATOM 1642 C CA . ASP A 1 206 ? -7.703 -21.393 22.327 1.00 57.22 206 ASP A CA 1
ATOM 1643 C C . ASP A 1 206 ? -8.090 -21.136 23.796 1.00 57.22 206 ASP A C 1
ATOM 1645 O O . ASP A 1 206 ? -7.171 -20.994 24.645 1.00 57.22 206 ASP A O 1
#

pLDDT: mean 89.32, std 12.18, range [48.5, 98.69]

Foldseek 3Di:
DVVVVDDDDDCVVVLVVQLPDPPPDPDSFQPDPQARAGALVVQLSVLVSVLVVLVVDPPADFAPAADPAQKHWDWDKDWDQRDPPPPPPDPDDDPRDTDIGIARAIAGPVRHQGPQADLLWLEEEQEECNQCVCVRRLSGSSSSNCHSRVTRYHYDYHHPDLAQVSQVVLQPDPCNNPNHPDYHRDDDPVVVVPCSNVDDDDSDDD

Radius of gyration: 17.46 Å; chains: 1; bounding box: 45×45×47 Å